Protein AF-A0A357AFL6-F1 (afdb_monomer_lite)

Secondary structure (DSS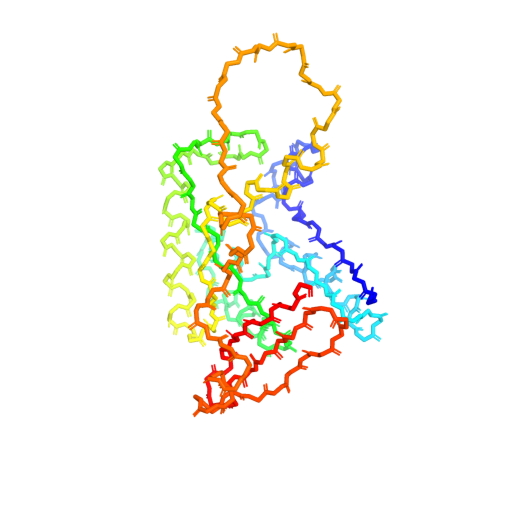P, 8-state):
--EEEE--HHHHHHHTT-TTGGG-HHHHHHHHHHHHHTTTTTSSEEEESS-TTHHHHS-TT--HHHHHHHHHHHHTS---EEEE---S----TT-SS-HHHHHHHHHHHHHHHHHTT--EEEE-GGGTHHHHHHH-TTS--------PPPHHHHS---SSS--HHHHHHTT-EEEEEETTEEEEE-TTT--EEEEE--

Radius of gyration: 19.42 Å; chains: 1; bounding box: 32×48×53 Å

Foldseek 3Di:
DFEEEDEQPVLVCVVVVVVVVLQVLVVSLVVSLCSVVVCPPPGPYYHYPDQSCLSCLSHPVNPPVSNVVSLVSNVVDLDAAELEDDDPDDDCPSDPDDPVVVVVSSVVSVCSCVVSLPAYHYDYPVLCPVVVVVVPPPPDDDDDDDDDDDPVVVPDDDPDPDDPVRCVVVQWAFDDDDDQWTWTARPVRRYIGIGGDD

Structure (mmCIF, N/CA/C/O backbone):
data_AF-A0A357AFL6-F1
#
_entry.id   AF-A0A357AFL6-F1
#
loop_
_atom_site.group_PDB
_atom_site.id
_atom_site.type_symbol
_atom_site.label_atom_id
_atom_site.label_alt_id
_atom_site.label_comp_id
_atom_site.label_asym_id
_atom_site.label_entity_id
_atom_site.label_seq_id
_atom_site.pdbx_PDB_ins_code
_atom_site.Cartn_x
_atom_site.Cartn_y
_atom_site.Cartn_z
_atom_site.occupancy
_atom_site.B_iso_or_equiv
_atom_site.auth_seq_id
_atom_site.auth_comp_id
_atom_site.auth_asym_id
_atom_site.auth_atom_id
_atom_site.pdbx_PDB_model_num
ATOM 1 N N . MET A 1 1 ? -9.313 -6.279 -20.966 1.00 75.25 1 MET A N 1
ATOM 2 C CA . MET A 1 1 ? -8.909 -6.560 -19.574 1.00 75.25 1 MET A CA 1
ATOM 3 C C . MET A 1 1 ? -9.864 -5.764 -18.717 1.00 75.25 1 MET A C 1
ATOM 5 O O . MET A 1 1 ? -10.043 -4.598 -19.042 1.00 75.25 1 MET A O 1
ATOM 9 N N . ASN A 1 2 ? -10.539 -6.381 -17.752 1.00 87.38 2 ASN A N 1
ATOM 10 C CA . ASN A 1 2 ? -11.404 -5.656 -16.828 1.00 87.38 2 ASN A CA 1
ATOM 11 C C . ASN A 1 2 ? -10.567 -5.174 -15.639 1.00 87.38 2 ASN A C 1
ATOM 13 O O . ASN A 1 2 ? -10.058 -6.005 -14.888 1.00 87.38 2 ASN A O 1
ATOM 17 N N . VAL A 1 3 ? -10.383 -3.862 -15.515 1.00 90.56 3 VAL A N 1
ATOM 18 C CA . VAL A 1 3 ? -9.520 -3.246 -14.501 1.00 90.56 3 VAL A CA 1
ATOM 19 C C . VAL A 1 3 ? -10.341 -2.256 -13.701 1.00 90.56 3 VAL A C 1
ATOM 21 O O . VAL A 1 3 ? -11.016 -1.417 -14.289 1.00 90.56 3 VAL A O 1
ATOM 24 N N . GLU A 1 4 ? -10.237 -2.328 -12.381 1.00 92.88 4 GLU A N 1
ATOM 25 C CA . GLU A 1 4 ? -10.858 -1.359 -11.482 1.00 92.88 4 GLU A CA 1
ATOM 26 C C . GLU A 1 4 ? -9.802 -0.656 -10.637 1.00 92.88 4 GLU A C 1
ATOM 28 O O . GLU A 1 4 ? -8.842 -1.272 -10.166 1.00 92.88 4 GLU A O 1
ATOM 33 N N . TYR A 1 5 ? -9.999 0.645 -10.442 1.00 95.12 5 TYR A N 1
ATOM 34 C CA . TYR A 1 5 ? -9.149 1.472 -9.598 1.00 95.12 5 TYR A CA 1
ATOM 35 C C . TYR A 1 5 ? -9.800 1.682 -8.231 1.00 95.12 5 TYR A C 1
ATOM 37 O O . TYR A 1 5 ? -10.967 2.067 -8.140 1.00 95.12 5 TYR A O 1
ATOM 45 N N . VAL A 1 6 ? -9.039 1.455 -7.164 1.00 95.62 6 VAL A N 1
ATOM 46 C CA . VAL A 1 6 ? -9.453 1.728 -5.787 1.00 95.62 6 VAL A CA 1
ATOM 47 C C . VAL A 1 6 ? -8.572 2.851 -5.240 1.00 95.62 6 VAL A C 1
ATOM 49 O O . VAL A 1 6 ? -7.406 2.593 -4.948 1.00 95.62 6 VAL A O 1
ATOM 52 N N . PRO A 1 7 ? -9.095 4.083 -5.109 1.00 93.25 7 PRO A N 1
ATOM 53 C CA . PRO A 1 7 ? -8.331 5.189 -4.547 1.00 93.25 7 PRO A CA 1
ATOM 54 C C . PRO A 1 7 ? -8.122 5.038 -3.036 1.00 93.25 7 PRO A C 1
ATOM 56 O O . PRO A 1 7 ? -8.880 4.352 -2.340 1.00 93.25 7 PRO A O 1
ATOM 59 N N . GLU A 1 8 ? -7.122 5.750 -2.527 1.00 91.75 8 GLU A N 1
ATOM 60 C CA . GLU A 1 8 ? -6.876 5.953 -1.103 1.00 91.75 8 GLU A CA 1
ATOM 61 C C . GLU A 1 8 ? -8.075 6.565 -0.362 1.00 91.75 8 GLU A C 1
ATOM 63 O O . GLU A 1 8 ? -8.436 7.726 -0.575 1.00 91.75 8 GLU A O 1
ATOM 68 N N . TYR A 1 9 ? -8.630 5.824 0.601 1.00 92.19 9 TYR A N 1
ATOM 69 C CA . TYR A 1 9 ? -9.703 6.338 1.453 1.00 92.19 9 TYR A CA 1
ATOM 70 C C . TYR A 1 9 ? -9.261 7.507 2.352 1.00 92.19 9 TYR A C 1
ATOM 72 O O . TYR A 1 9 ? -9.996 8.479 2.512 1.00 92.19 9 TYR A O 1
ATOM 80 N N . ALA A 1 10 ? -8.037 7.475 2.891 1.00 88.12 10 ALA A N 1
ATOM 81 C CA . ALA A 1 10 ? -7.511 8.563 3.722 1.00 88.12 10 ALA A CA 1
ATOM 82 C C . ALA A 1 10 ? -7.500 9.914 2.982 1.00 88.12 10 ALA A C 1
ATOM 84 O O . ALA A 1 10 ? -7.785 10.958 3.567 1.00 88.12 10 ALA A O 1
ATOM 85 N N . LYS A 1 11 ? -7.240 9.905 1.673 1.00 87.25 11 LYS A N 1
ATOM 86 C CA . LYS A 1 11 ? -7.253 11.111 0.847 1.00 87.25 11 LYS A CA 1
ATOM 87 C C . LYS A 1 11 ? -8.659 11.683 0.684 1.00 87.25 11 LYS A C 1
ATOM 89 O O . LYS A 1 11 ? -8.809 12.900 0.698 1.00 87.25 11 LYS A O 1
ATOM 94 N N . GLU A 1 12 ? -9.680 10.834 0.568 1.00 89.81 12 GLU A N 1
ATOM 95 C CA . GLU A 1 12 ? -11.086 11.269 0.575 1.00 89.81 12 GLU A CA 1
ATOM 96 C C . GLU A 1 12 ? -11.414 12.005 1.879 1.00 89.81 12 GLU A C 1
ATOM 98 O O . GLU A 1 12 ? -11.920 13.123 1.833 1.00 89.81 12 GLU A O 1
ATOM 103 N N . LEU A 1 13 ? -11.003 11.461 3.028 1.00 88.06 13 LEU A N 1
ATOM 104 C CA . LEU A 1 13 ? -11.199 12.106 4.331 1.00 88.06 13 LEU A CA 1
ATOM 105 C C . LEU A 1 13 ? -10.475 13.456 4.444 1.00 88.06 13 LEU A C 1
ATOM 107 O O . LEU A 1 13 ? -11.013 14.394 5.032 1.00 88.06 13 LEU A O 1
ATOM 111 N N . VAL A 1 14 ? -9.278 13.592 3.858 1.00 86.19 14 VAL A N 1
ATOM 112 C CA . VAL A 1 14 ? -8.573 14.886 3.771 1.00 86.19 14 VAL A CA 1
ATOM 113 C C . VAL A 1 14 ? -9.392 15.897 2.968 1.00 86.19 14 VAL A C 1
ATOM 115 O O . VAL A 1 14 ? -9.526 17.044 3.396 1.00 86.19 14 VAL A O 1
ATOM 118 N N . TRP A 1 15 ? -9.967 15.490 1.833 1.00 84.12 15 TRP A N 1
ATOM 119 C CA . TRP A 1 15 ? -10.824 16.364 1.024 1.00 84.12 15 TRP A CA 1
ATOM 120 C C . TRP A 1 15 ? -12.131 16.737 1.726 1.00 84.12 15 TRP A C 1
ATOM 122 O O . TRP A 1 15 ? -12.602 17.863 1.579 1.00 84.12 15 TRP A O 1
ATOM 132 N N . GLU A 1 16 ? -12.690 15.822 2.513 1.00 88.31 16 GLU A N 1
ATOM 133 C CA . GLU A 1 16 ? -13.889 16.042 3.327 1.00 88.31 16 GLU A CA 1
ATOM 134 C C . GLU A 1 16 ? -13.608 16.853 4.605 1.00 88.31 16 GLU A C 1
ATOM 136 O O . GLU A 1 16 ? -14.537 17.247 5.309 1.00 88.31 16 GLU A O 1
ATOM 141 N N . GLY A 1 17 ? -12.335 17.122 4.919 1.00 84.25 17 GLY A N 1
ATOM 142 C CA . GLY A 1 17 ? -11.923 17.806 6.145 1.00 84.25 17 GLY A CA 1
ATOM 143 C C . GLY A 1 17 ? -12.089 16.960 7.413 1.00 84.25 17 GLY A C 1
ATOM 144 O O . GLY A 1 17 ? -12.011 17.496 8.520 1.00 84.25 17 GLY A O 1
ATOM 145 N N . ASN A 1 18 ? -12.296 15.648 7.281 1.00 86.19 18 ASN A N 1
ATOM 146 C CA . ASN A 1 18 ? -12.527 14.730 8.391 1.00 86.19 18 ASN A CA 1
ATOM 147 C C . ASN A 1 18 ? -11.211 14.151 8.938 1.00 86.19 18 ASN A C 1
ATOM 149 O O . ASN A 1 18 ? -10.925 12.957 8.857 1.00 86.19 18 ASN A O 1
ATOM 153 N N . LEU A 1 19 ? -10.372 15.030 9.487 1.00 83.19 19 LEU A N 1
ATOM 154 C CA . LEU A 1 19 ? -9.020 14.668 9.924 1.00 83.19 19 LEU A CA 1
ATOM 155 C C . LEU A 1 19 ? -8.988 13.798 11.192 1.00 83.19 19 LEU A C 1
ATOM 157 O O . LEU A 1 19 ? -7.975 13.153 11.453 1.00 83.19 19 LEU A O 1
ATOM 161 N N . SER A 1 20 ? -10.065 13.767 11.984 1.00 84.25 20 SER A N 1
ATOM 162 C CA . SER A 1 20 ? -10.147 12.925 13.186 1.00 84.25 20 SER A CA 1
ATOM 163 C C . SER A 1 20 ? -10.156 11.436 12.854 1.00 84.25 20 SER A C 1
ATOM 165 O O . SER A 1 20 ? -9.502 10.664 13.548 1.00 84.25 20 SER A O 1
ATOM 167 N N . GLU A 1 21 ? -10.821 11.044 11.764 1.00 82.94 21 GLU A N 1
ATOM 168 C CA . GLU A 1 21 ? -10.873 9.646 11.308 1.00 82.94 21 GLU A CA 1
ATOM 169 C C . GLU A 1 21 ? -9.507 9.144 10.819 1.00 82.94 21 GLU A C 1
ATOM 171 O O . GLU A 1 21 ? -9.230 7.950 10.852 1.00 82.94 21 GLU A O 1
ATOM 176 N N . LEU A 1 22 ? -8.597 10.050 10.435 1.00 82.50 22 LEU A N 1
ATOM 177 C CA . LEU A 1 22 ? -7.235 9.679 10.038 1.00 82.50 22 LEU A CA 1
ATOM 178 C C . LEU A 1 22 ? -6.406 9.100 11.193 1.00 82.50 22 LEU A C 1
ATOM 180 O O . LEU A 1 22 ? -5.383 8.461 10.953 1.00 82.50 22 LEU A O 1
ATOM 184 N N . GLN A 1 23 ? -6.817 9.341 12.440 1.00 82.81 23 GLN A N 1
ATOM 185 C CA . GLN A 1 23 ? -6.141 8.804 13.622 1.00 82.81 23 GLN A CA 1
ATOM 186 C C . GLN A 1 23 ? -6.560 7.360 13.929 1.00 82.81 23 GLN A C 1
ATOM 188 O O . GLN A 1 23 ? -5.854 6.669 14.661 1.00 82.81 23 GLN A O 1
ATOM 193 N N . ASP A 1 24 ? -7.676 6.891 13.365 1.00 89.44 24 ASP A N 1
ATOM 194 C CA . ASP A 1 24 ? -8.148 5.520 13.524 1.00 89.44 24 ASP A CA 1
ATOM 195 C C . ASP A 1 24 ? -7.662 4.649 12.356 1.00 89.44 24 ASP A C 1
ATOM 197 O O . ASP A 1 24 ? -8.386 4.346 11.401 1.00 89.44 24 ASP A O 1
ATOM 201 N N . GLN A 1 25 ? -6.396 4.226 12.431 1.00 90.19 25 GLN A N 1
ATOM 202 C CA . GLN A 1 25 ? -5.816 3.350 11.410 1.00 90.19 25 GLN A CA 1
ATOM 203 C C . GLN A 1 25 ? -6.501 1.986 11.317 1.00 90.19 25 GLN A C 1
ATOM 205 O O . GLN A 1 25 ? -6.445 1.355 10.260 1.00 90.19 25 GLN A O 1
ATOM 210 N N . ARG A 1 26 ? -7.183 1.536 12.378 1.00 93.31 26 ARG A N 1
ATOM 211 C CA . ARG A 1 26 ? -7.959 0.296 12.350 1.00 93.31 26 ARG A CA 1
ATOM 212 C C . ARG A 1 26 ? -9.162 0.449 11.424 1.00 93.31 26 ARG A C 1
ATOM 214 O O . ARG A 1 26 ? -9.333 -0.366 10.520 1.00 93.31 26 ARG A O 1
ATOM 221 N N . SER A 1 27 ? -9.942 1.511 11.603 1.00 92.88 27 SER A N 1
ATOM 222 C CA . SER A 1 27 ? -11.090 1.812 10.741 1.00 92.88 27 SER A CA 1
ATOM 223 C C . SER A 1 27 ? -10.664 2.071 9.292 1.00 92.88 27 SER A C 1
ATOM 225 O O . SER A 1 27 ? -11.290 1.559 8.358 1.00 92.88 27 SER A O 1
ATOM 227 N N . LEU A 1 28 ? -9.556 2.793 9.082 1.00 94.06 28 LEU A N 1
ATOM 228 C CA . LEU A 1 28 ? -8.987 2.999 7.746 1.00 94.06 28 LEU A CA 1
ATOM 229 C C . LEU A 1 28 ? -8.606 1.681 7.066 1.00 94.06 28 LEU A C 1
ATOM 231 O O . LEU A 1 28 ? -8.946 1.479 5.899 1.00 94.06 28 LEU A O 1
ATOM 235 N N . PHE A 1 29 ? -7.934 0.782 7.788 1.00 96.06 29 PHE A N 1
ATOM 236 C CA . PHE A 1 29 ? -7.561 -0.537 7.284 1.00 96.06 29 PHE A CA 1
ATOM 237 C C . PHE A 1 29 ? -8.790 -1.364 6.890 1.00 96.06 29 PHE A C 1
ATOM 239 O O . PHE A 1 29 ? -8.834 -1.915 5.789 1.00 96.06 29 PHE A O 1
ATOM 246 N N . GLU A 1 30 ? -9.812 -1.422 7.746 1.00 95.88 30 GLU A N 1
ATOM 247 C CA . GLU A 1 30 ? -11.027 -2.201 7.485 1.00 95.88 30 GLU A CA 1
ATOM 248 C C . GLU A 1 30 ? -11.786 -1.688 6.253 1.00 95.88 30 GLU A C 1
ATOM 250 O O . GLU A 1 30 ? -12.199 -2.477 5.393 1.00 95.88 30 GLU A O 1
ATOM 255 N N . ILE A 1 31 ? -11.919 -0.366 6.113 1.00 96.00 31 ILE A N 1
ATOM 256 C CA . ILE A 1 31 ? -12.592 0.245 4.962 1.00 96.00 31 ILE A CA 1
ATOM 257 C C . ILE A 1 31 ? -11.777 0.041 3.682 1.00 96.00 31 ILE A C 1
ATOM 259 O O . ILE A 1 31 ? -12.338 -0.397 2.672 1.00 96.00 31 ILE A O 1
ATOM 263 N N . GLN A 1 32 ? -10.468 0.310 3.705 1.00 96.56 32 GLN A N 1
ATOM 264 C CA . GLN A 1 32 ? -9.608 0.139 2.532 1.00 96.56 32 GLN A CA 1
ATOM 265 C C . GLN A 1 32 ? -9.570 -1.331 2.084 1.00 96.56 32 GLN A C 1
ATOM 267 O O . GLN A 1 32 ? -9.73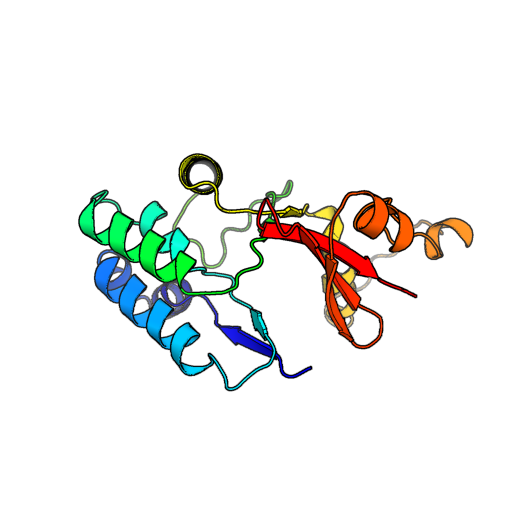0 -1.619 0.895 1.00 96.56 32 GLN A O 1
ATOM 272 N N . SER A 1 33 ? -9.465 -2.273 3.027 1.00 96.69 33 SER A N 1
ATOM 273 C CA . SER A 1 33 ? -9.530 -3.710 2.745 1.00 96.69 33 SER A CA 1
ATOM 274 C C . SER A 1 33 ? -10.859 -4.099 2.100 1.00 96.69 33 SER A C 1
ATOM 276 O O . SER A 1 33 ? -10.864 -4.763 1.067 1.00 96.69 33 SER A O 1
ATOM 278 N N . SER A 1 34 ? -11.990 -3.648 2.649 1.00 97.25 34 SER A N 1
ATOM 279 C CA . SER A 1 34 ? -13.324 -3.949 2.109 1.00 97.25 34 SER A CA 1
ATOM 280 C C . SER A 1 34 ? -13.511 -3.429 0.675 1.00 97.25 34 SER A C 1
ATOM 282 O O . SER A 1 34 ? -14.092 -4.109 -0.181 1.00 97.25 34 SER A O 1
ATOM 284 N N . ARG A 1 35 ? -12.964 -2.242 0.369 1.00 97.00 35 ARG A N 1
ATOM 285 C CA . ARG A 1 35 ? -12.995 -1.644 -0.978 1.00 97.00 35 ARG A CA 1
ATOM 286 C C . ARG A 1 35 ? -12.235 -2.470 -2.017 1.00 97.00 35 ARG A C 1
ATOM 288 O O . ARG A 1 35 ? -12.676 -2.503 -3.168 1.00 97.00 35 ARG A O 1
ATOM 295 N N . ILE A 1 36 ? -11.150 -3.132 -1.618 1.00 96.00 36 ILE A N 1
ATOM 296 C CA . ILE A 1 36 ? -10.385 -4.059 -2.464 1.00 96.00 36 ILE A CA 1
ATOM 297 C C . ILE A 1 36 ? -11.103 -5.414 -2.541 1.00 96.00 36 ILE A C 1
ATOM 299 O O . ILE A 1 36 ? -11.399 -5.901 -3.633 1.00 96.00 36 ILE A O 1
ATOM 303 N N . ASP A 1 37 ? -11.459 -5.993 -1.392 1.00 96.38 37 ASP 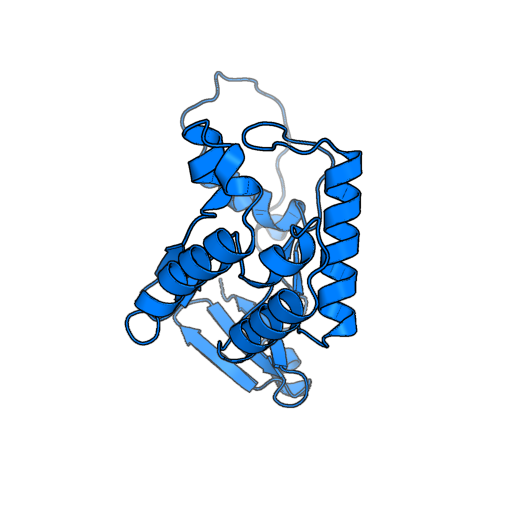A N 1
ATOM 304 C CA . ASP A 1 37 ? -12.033 -7.339 -1.279 1.00 96.38 37 ASP A CA 1
ATOM 305 C C . ASP A 1 37 ? -13.331 -7.493 -2.083 1.00 96.38 37 ASP A C 1
ATOM 307 O O . ASP A 1 37 ? -13.567 -8.530 -2.704 1.00 96.38 37 ASP A O 1
ATOM 311 N N . ARG A 1 38 ? -14.163 -6.445 -2.152 1.00 97.00 38 ARG A N 1
ATOM 312 C CA . ARG A 1 38 ? -15.420 -6.479 -2.920 1.00 97.00 38 ARG A CA 1
ATOM 313 C C . ARG A 1 38 ? -15.222 -6.710 -4.423 1.00 97.00 38 ARG A C 1
ATOM 315 O O . ARG A 1 38 ? -16.208 -7.046 -5.085 1.00 97.00 38 ARG A O 1
ATOM 322 N N . LEU A 1 39 ? -14.024 -6.473 -4.960 1.00 95.94 39 LEU A N 1
ATOM 323 C CA . LEU A 1 39 ? -13.688 -6.616 -6.381 1.00 95.94 39 LEU A CA 1
ATOM 324 C C . LEU A 1 39 ? -13.024 -7.962 -6.697 1.00 95.94 39 LEU A C 1
ATOM 326 O O . LEU A 1 39 ? -13.007 -8.375 -7.859 1.00 95.94 39 LEU A O 1
ATOM 330 N N . LEU A 1 40 ? -12.516 -8.669 -5.684 1.00 90.75 40 LEU A N 1
ATOM 331 C CA . LEU A 1 40 ? -11.832 -9.945 -5.875 1.00 90.75 40 LEU A CA 1
ATOM 332 C C . LEU A 1 40 ? -12.766 -10.972 -6.527 1.00 90.75 40 LEU A C 1
ATOM 334 O O . LEU A 1 40 ? -13.919 -11.145 -6.129 1.00 90.75 40 LEU A O 1
ATOM 338 N N . GLY A 1 41 ? -12.267 -11.629 -7.576 1.00 90.75 41 GLY A N 1
ATOM 339 C CA . GLY A 1 41 ? -13.030 -12.587 -8.381 1.00 90.75 41 GLY A CA 1
ATOM 340 C C . GLY A 1 41 ? -14.063 -11.967 -9.333 1.00 90.75 41 GLY A C 1
ATOM 341 O O . GLY A 1 41 ? -14.742 -12.712 -10.035 1.00 90.75 41 GLY A O 1
ATOM 342 N N . LYS A 1 42 ? -14.197 -10.632 -9.380 1.00 94.50 42 LYS A N 1
ATOM 343 C CA . LYS A 1 42 ? -15.122 -9.920 -10.287 1.00 94.50 42 LYS A CA 1
ATOM 344 C C . LYS A 1 42 ? -14.415 -9.192 -11.432 1.00 94.50 42 LYS A C 1
ATOM 346 O O . LYS A 1 42 ? -15.048 -8.887 -12.442 1.00 94.50 42 LYS A O 1
ATOM 351 N N . VAL A 1 43 ? -13.129 -8.895 -11.271 1.00 91.19 43 VAL A N 1
ATOM 352 C CA . VAL A 1 43 ? -12.302 -8.155 -12.236 1.00 91.19 43 VAL A CA 1
ATOM 353 C C . VAL A 1 43 ? -10.997 -8.902 -12.495 1.00 91.19 43 VAL A C 1
ATOM 355 O O . VAL A 1 43 ? -10.599 -9.734 -11.680 1.00 91.19 43 VAL A O 1
ATOM 358 N N . ASP A 1 44 ? -10.337 -8.607 -13.621 1.00 87.31 44 ASP A N 1
ATOM 359 C CA . ASP A 1 44 ? -9.043 -9.217 -13.953 1.00 87.31 44 ASP A CA 1
ATOM 360 C C . ASP A 1 44 ? -7.938 -8.641 -13.047 1.00 87.31 44 ASP A C 1
ATOM 362 O O . ASP A 1 44 ? -7.072 -9.375 -12.579 1.00 87.31 44 ASP A O 1
ATOM 366 N N . VAL A 1 45 ? -7.964 -7.321 -12.807 1.00 88.12 45 VAL A N 1
ATOM 367 C CA . VAL A 1 45 ? -6.943 -6.590 -12.039 1.00 88.12 45 VAL A CA 1
ATOM 368 C C . VAL A 1 45 ? -7.593 -5.491 -11.199 1.00 88.12 45 VAL A C 1
ATOM 370 O O . VAL A 1 45 ? -8.471 -4.769 -11.673 1.00 88.12 45 VAL A O 1
ATOM 373 N N . VAL A 1 46 ? -7.119 -5.334 -9.964 1.00 91.12 46 VAL A N 1
ATOM 374 C CA . VAL A 1 46 ? -7.385 -4.160 -9.125 1.00 91.12 46 VAL A CA 1
ATOM 375 C C . VAL A 1 46 ? -6.102 -3.344 -9.036 1.00 91.12 46 VAL A C 1
ATOM 377 O O . VAL A 1 46 ? -5.050 -3.887 -8.704 1.00 91.12 46 VAL A O 1
ATOM 380 N N . VAL A 1 47 ? -6.186 -2.047 -9.318 1.00 92.81 47 VAL A N 1
ATOM 381 C CA . VAL A 1 47 ? -5.083 -1.096 -9.130 1.00 92.81 47 VAL A CA 1
ATOM 382 C C . VAL A 1 47 ? -5.419 -0.211 -7.937 1.00 92.81 47 VAL A C 1
ATOM 384 O O . VAL A 1 47 ? -6.532 0.298 -7.845 1.00 92.81 47 VAL A O 1
ATOM 387 N N . THR A 1 48 ? -4.476 -0.020 -7.020 1.00 94.19 48 THR A N 1
ATOM 388 C CA . THR A 1 48 ? -4.655 0.840 -5.842 1.00 94.19 48 THR A CA 1
ATOM 389 C C . THR A 1 48 ? -3.394 1.655 -5.590 1.00 94.19 48 THR A C 1
ATOM 391 O O . THR A 1 48 ? -2.287 1.129 -5.696 1.00 94.19 48 THR A O 1
ATOM 394 N N . ASP A 1 49 ? -3.565 2.935 -5.261 1.00 90.44 49 ASP A N 1
ATOM 395 C CA . ASP A 1 49 ? -2.500 3.809 -4.754 1.00 90.44 49 ASP A CA 1
ATOM 396 C C . ASP A 1 49 ? -2.369 3.745 -3.221 1.00 90.44 49 ASP A C 1
ATOM 398 O O . ASP A 1 49 ? -1.421 4.286 -2.657 1.00 90.44 49 ASP A O 1
ATOM 402 N N . SER A 1 50 ? -3.275 3.024 -2.553 1.00 89.75 50 SER A N 1
ATOM 403 C CA . SER A 1 50 ? -3.261 2.762 -1.114 1.00 89.75 50 SER A CA 1
ATOM 404 C C . SER A 1 50 ? -3.390 1.260 -0.849 1.00 89.75 50 SER A C 1
ATOM 406 O O . SER A 1 50 ? -4.482 0.748 -0.553 1.00 89.75 50 SER A O 1
ATOM 408 N N . PRO A 1 51 ? -2.301 0.493 -1.046 1.00 92.81 51 PRO A N 1
ATOM 409 C CA . PRO A 1 51 ? -2.273 -0.899 -0.629 1.00 92.81 51 PRO A CA 1
ATOM 410 C C . PRO A 1 51 ? -2.387 -0.972 0.897 1.00 92.81 51 PRO A C 1
ATOM 412 O O . PRO A 1 51 ? -1.809 -0.149 1.605 1.00 92.81 51 PRO A O 1
ATOM 415 N N . VAL A 1 52 ? -3.072 -2.000 1.412 1.00 94.38 52 VAL A N 1
ATOM 416 C CA . VAL A 1 52 ? -3.323 -2.166 2.861 1.00 94.38 52 VAL A CA 1
ATOM 417 C C . VAL A 1 52 ? -2.048 -2.149 3.714 1.00 94.38 52 VAL A C 1
ATOM 419 O O . VAL A 1 52 ? -2.105 -1.790 4.884 1.00 94.38 52 VAL A O 1
ATOM 422 N N . LEU A 1 53 ? -0.885 -2.470 3.126 1.00 94.75 53 LEU A N 1
ATOM 423 C CA . LEU A 1 53 ? 0.427 -2.358 3.774 1.00 94.75 53 LEU A CA 1
ATOM 424 C C . LEU A 1 53 ? 0.709 -0.957 4.330 1.00 94.75 53 LEU A C 1
ATOM 426 O O . LEU A 1 53 ? 1.390 -0.834 5.345 1.00 94.75 53 LEU A O 1
ATOM 430 N N . LEU A 1 54 ? 0.182 0.096 3.700 1.00 93.69 54 LEU A N 1
ATOM 431 C CA . LEU A 1 54 ? 0.413 1.465 4.150 1.00 93.69 54 LEU A CA 1
ATOM 432 C C . LEU A 1 54 ? -0.216 1.748 5.518 1.00 93.69 54 LEU A C 1
ATOM 434 O O . LEU A 1 54 ? 0.340 2.544 6.268 1.00 93.69 54 LEU A O 1
ATOM 438 N N . ASN A 1 55 ? -1.299 1.060 5.900 1.00 93.88 55 ASN A N 1
ATOM 439 C CA . ASN A 1 55 ? -1.906 1.233 7.223 1.00 93.88 55 ASN A CA 1
ATOM 440 C C . ASN A 1 55 ? -0.943 0.873 8.365 1.00 93.88 55 ASN A C 1
ATOM 442 O O . ASN A 1 55 ? -1.008 1.484 9.424 1.00 93.88 55 ASN A O 1
ATOM 446 N N . ALA A 1 56 ? -0.017 -0.066 8.142 1.00 93.25 56 ALA A N 1
ATOM 447 C CA . ALA A 1 56 ? 1.013 -0.406 9.123 1.00 93.25 56 ALA A CA 1
ATOM 448 C C . ALA A 1 56 ? 2.097 0.681 9.261 1.00 93.25 56 ALA A C 1
ATOM 450 O O . ALA A 1 56 ? 2.727 0.781 10.308 1.00 93.25 56 ALA A O 1
ATOM 451 N N . ILE A 1 57 ? 2.318 1.490 8.218 1.00 92.75 57 ILE A N 1
ATOM 452 C CA . ILE A 1 57 ? 3.284 2.602 8.226 1.00 92.75 57 ILE A CA 1
ATOM 453 C C . ILE A 1 57 ? 2.663 3.867 8.818 1.00 92.75 57 ILE A C 1
ATOM 455 O O . ILE A 1 57 ? 3.334 4.619 9.519 1.00 92.75 57 ILE A O 1
ATOM 459 N N . TYR A 1 58 ? 1.384 4.107 8.529 1.00 88.75 58 TYR A N 1
ATOM 460 C CA . TYR A 1 58 ? 0.661 5.288 8.993 1.00 88.75 58 TYR A CA 1
ATOM 461 C C . TYR A 1 58 ? 0.106 5.159 10.417 1.00 88.75 58 TYR A C 1
ATOM 463 O O . TYR A 1 58 ? -0.469 6.125 10.913 1.00 88.75 58 TYR A O 1
ATOM 471 N N . ASP A 1 59 ? 0.274 4.014 11.087 1.00 89.62 59 ASP A N 1
ATOM 472 C CA . ASP A 1 59 ? -0.153 3.824 12.475 1.00 89.62 59 ASP A CA 1
ATOM 473 C C . ASP A 1 59 ? 0.786 4.501 13.478 1.00 89.62 59 ASP A C 1
ATOM 475 O O . ASP A 1 59 ? 1.872 3.983 13.751 1.00 89.62 59 ASP A O 1
ATOM 479 N N . PRO A 1 60 ? 0.370 5.624 14.104 1.00 83.44 60 PRO A N 1
ATOM 480 C CA . PRO A 1 60 ? 1.212 6.296 15.084 1.00 83.44 60 PRO A CA 1
ATOM 481 C C . PRO A 1 60 ? 1.427 5.437 16.338 1.00 83.44 60 PRO A C 1
ATOM 483 O O . PRO A 1 60 ? 2.419 5.625 17.046 1.00 83.44 60 PRO A O 1
ATOM 486 N N . GLN A 1 61 ? 0.524 4.493 16.627 1.00 87.19 61 GLN A N 1
ATOM 487 C CA . GLN A 1 61 ? 0.595 3.648 17.819 1.00 87.19 61 GLN A CA 1
ATOM 488 C C . GLN A 1 61 ? 1.534 2.453 17.644 1.00 87.19 61 GLN A C 1
ATOM 490 O O . GLN A 1 61 ? 1.923 1.850 18.646 1.00 87.19 61 GLN A O 1
ATOM 495 N N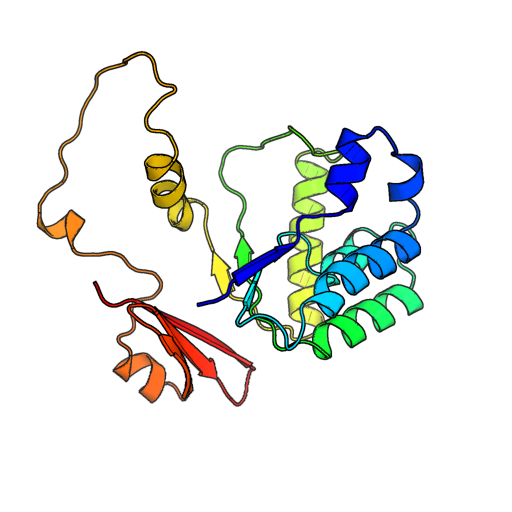 . HIS A 1 62 ? 1.931 2.140 16.405 1.00 87.19 62 HIS A N 1
ATOM 496 C CA . HIS A 1 62 ? 2.727 0.960 16.069 1.00 87.19 62 HIS A CA 1
ATOM 497 C C . HIS A 1 62 ? 2.124 -0.328 16.670 1.00 87.19 62 HIS A C 1
ATOM 499 O O . HIS A 1 62 ? 2.846 -1.182 17.209 1.00 87.19 62 HIS A O 1
ATOM 505 N N . ASP A 1 63 ? 0.792 -0.457 16.617 1.00 93.56 63 ASP A N 1
ATOM 506 C CA . ASP A 1 63 ? 0.059 -1.588 17.171 1.00 93.56 63 ASP A CA 1
ATOM 507 C C . ASP A 1 63 ? 0.459 -2.870 16.436 1.00 93.56 63 ASP A C 1
ATOM 509 O O . ASP A 1 63 ? 0.154 -3.098 15.264 1.00 93.56 63 ASP A O 1
ATOM 513 N N . GLN A 1 64 ? 1.131 -3.756 17.168 1.00 94.81 64 GLN A N 1
ATOM 514 C CA . GLN A 1 64 ? 1.619 -5.029 16.650 1.00 94.81 64 GLN A CA 1
ATOM 515 C C . GLN A 1 64 ? 0.490 -5.949 16.172 1.00 94.81 64 GLN A C 1
ATOM 517 O O . GLN A 1 64 ? 0.710 -6.781 15.290 1.00 94.81 64 GLN A O 1
ATOM 522 N N . LYS A 1 65 ? -0.723 -5.817 16.726 1.00 95.88 65 LYS A N 1
ATOM 523 C CA . LYS A 1 65 ? -1.884 -6.583 16.258 1.00 95.88 65 LYS A CA 1
ATOM 524 C C . LYS A 1 65 ? -2.343 -6.084 14.897 1.00 95.88 65 LYS A C 1
ATOM 526 O O . LYS A 1 65 ? -2.503 -6.901 13.993 1.00 95.88 65 LYS A O 1
ATOM 531 N N . LEU A 1 66 ? -2.503 -4.769 14.742 1.00 95.12 66 LEU A N 1
ATOM 532 C CA . LEU A 1 66 ? -2.859 -4.167 13.458 1.00 95.12 66 LEU A CA 1
ATOM 533 C C . LEU A 1 66 ? -1.797 -4.482 12.402 1.00 95.12 66 LEU A C 1
ATOM 535 O O . LEU A 1 66 ? -2.142 -4.927 11.311 1.00 95.12 66 LEU A O 1
ATOM 539 N N . TYR A 1 67 ? -0.517 -4.348 12.754 1.00 96.00 67 TYR A N 1
ATOM 540 C CA . TYR A 1 67 ? 0.597 -4.720 11.885 1.00 96.00 67 TYR A CA 1
ATOM 541 C C . TYR A 1 67 ? 0.461 -6.167 11.384 1.00 96.00 67 TYR A C 1
ATOM 543 O O . TYR A 1 67 ? 0.439 -6.415 10.179 1.00 96.00 67 TYR A O 1
ATOM 551 N N . ALA A 1 68 ? 0.292 -7.135 12.292 1.00 96.69 68 ALA A N 1
ATOM 552 C CA . ALA A 1 68 ? 0.156 -8.542 11.921 1.00 96.69 68 ALA A CA 1
ATOM 553 C C . ALA A 1 68 ? -1.080 -8.812 11.040 1.00 96.69 68 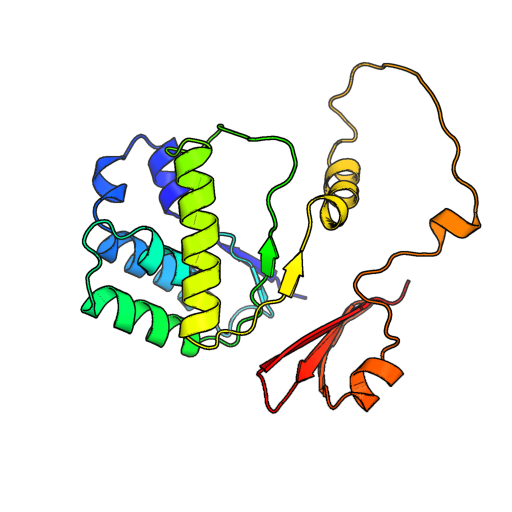ALA A C 1
ATOM 555 O O . ALA A 1 68 ? -1.010 -9.618 10.108 1.00 96.69 68 ALA A O 1
ATOM 556 N N . GLU A 1 69 ? -2.202 -8.140 11.309 1.00 97.12 69 GLU A N 1
ATOM 557 C CA . GLU A 1 69 ? -3.419 -8.246 10.501 1.00 97.12 69 GLU A CA 1
ATOM 558 C C . GLU A 1 69 ? -3.229 -7.684 9.089 1.00 97.12 69 GLU A C 1
ATOM 560 O O . GLU A 1 69 ? -3.616 -8.341 8.122 1.00 97.12 69 GLU A O 1
ATOM 565 N N . VAL A 1 70 ? -2.577 -6.527 8.957 1.00 96.69 70 VAL A N 1
ATOM 566 C CA . VAL A 1 70 ? -2.249 -5.900 7.670 1.00 96.69 70 VAL A CA 1
ATOM 567 C C . VAL A 1 70 ? -1.365 -6.814 6.822 1.00 96.69 70 VAL A C 1
ATOM 569 O O . VAL A 1 70 ? -1.683 -7.073 5.658 1.00 96.69 70 VAL A O 1
ATOM 572 N N . ILE A 1 71 ? -0.285 -7.351 7.400 1.00 97.12 71 ILE A N 1
ATOM 573 C CA . ILE A 1 71 ? 0.625 -8.254 6.682 1.00 97.12 71 ILE A CA 1
ATOM 574 C C . ILE A 1 71 ? -0.103 -9.527 6.255 1.00 97.12 71 ILE A C 1
ATOM 576 O O . ILE A 1 71 ? 0.023 -9.963 5.107 1.00 97.12 71 ILE A O 1
ATOM 580 N N . LYS A 1 72 ? -0.896 -10.118 7.156 1.00 96.62 72 LYS A N 1
ATOM 581 C CA . LYS A 1 72 ? -1.708 -11.291 6.831 1.00 96.62 72 LYS A CA 1
ATOM 582 C C . LYS A 1 72 ? -2.656 -10.986 5.672 1.00 96.62 72 LYS A C 1
ATOM 584 O O . LYS A 1 72 ? -2.686 -11.755 4.717 1.00 96.62 72 LYS A O 1
ATOM 589 N N . LYS A 1 73 ? -3.381 -9.866 5.738 1.00 95.44 73 LYS A N 1
ATOM 590 C CA . LYS A 1 73 ? -4.349 -9.458 4.719 1.00 95.44 73 LYS A CA 1
ATOM 591 C C . LYS A 1 73 ? -3.693 -9.270 3.357 1.00 95.44 73 LYS A C 1
ATOM 593 O O . LYS A 1 73 ? -4.197 -9.790 2.370 1.00 95.44 73 LYS A O 1
ATOM 598 N N . HIS A 1 74 ? -2.546 -8.597 3.305 1.00 95.12 74 HIS A N 1
ATOM 599 C CA . HIS A 1 74 ? -1.796 -8.429 2.063 1.00 95.12 74 HIS A CA 1
ATOM 600 C C . HIS A 1 74 ? -1.410 -9.774 1.427 1.00 95.12 74 HIS A C 1
ATOM 602 O O . HIS A 1 74 ? -1.537 -9.943 0.218 1.00 95.12 74 HIS A O 1
ATOM 608 N N . ARG A 1 75 ? -0.986 -10.751 2.241 1.00 92.31 75 ARG A N 1
ATOM 609 C CA . ARG A 1 75 ? -0.594 -12.091 1.772 1.00 92.31 75 ARG A CA 1
ATOM 610 C C . ARG A 1 75 ? -1.772 -12.957 1.301 1.00 92.31 75 ARG A C 1
ATOM 612 O O . ARG A 1 75 ? -1.538 -13.974 0.657 1.00 92.31 75 ARG A O 1
ATOM 619 N N . GLU A 1 76 ? -3.019 -12.585 1.598 1.00 91.19 76 GLU A N 1
ATOM 620 C CA . GLU A 1 76 ? -4.213 -13.240 1.031 1.00 91.19 76 GLU A CA 1
ATOM 621 C C . GLU A 1 76 ? -4.428 -12.871 -0.445 1.00 91.19 76 GLU A C 1
ATOM 623 O O . GLU A 1 76 ? -5.144 -13.568 -1.166 1.00 91.19 76 GLU A O 1
ATOM 628 N N . HIS A 1 77 ? -3.825 -11.772 -0.900 1.00 87.44 77 HIS A N 1
ATOM 629 C CA . HIS A 1 77 ? -3.975 -11.258 -2.253 1.00 87.44 77 HIS A CA 1
ATOM 630 C C . HIS A 1 77 ? -2.781 -11.659 -3.126 1.00 87.44 77 HIS A C 1
ATOM 632 O O . HIS A 1 77 ? -1.631 -11.653 -2.693 1.00 87.44 77 HIS A O 1
ATOM 638 N N . ASN A 1 78 ? -3.048 -11.953 -4.398 1.00 84.81 78 ASN A N 1
ATOM 639 C CA . ASN A 1 78 ? -1.999 -12.095 -5.402 1.00 84.81 78 ASN A CA 1
ATOM 640 C C . ASN A 1 78 ? -1.627 -10.699 -5.917 1.00 84.81 78 ASN A C 1
ATOM 642 O O . ASN A 1 78 ? -2.364 -10.122 -6.720 1.00 84.81 78 ASN A O 1
ATOM 646 N N . THR A 1 79 ? -0.545 -10.129 -5.389 1.00 87.00 79 THR A N 1
ATOM 647 C CA . THR A 1 79 ? -0.203 -8.716 -5.580 1.00 87.00 79 THR A CA 1
ATOM 648 C C . THR A 1 79 ? 1.058 -8.533 -6.406 1.00 87.00 79 THR A C 1
ATOM 650 O O . THR A 1 79 ? 2.043 -9.247 -6.248 1.00 87.00 79 THR A O 1
ATOM 653 N N . LEU A 1 80 ? 1.031 -7.512 -7.259 1.00 86.56 80 LEU A N 1
ATOM 654 C CA . LEU A 1 80 ? 2.217 -6.897 -7.833 1.00 86.56 80 LEU A CA 1
ATOM 655 C C . LEU A 1 80 ? 2.422 -5.555 -7.128 1.00 86.56 80 LEU A C 1
ATOM 657 O O . LEU A 1 80 ? 1.582 -4.665 -7.254 1.00 86.56 80 LEU A O 1
ATOM 661 N N . ASN A 1 81 ? 3.531 -5.402 -6.407 1.00 87.00 81 ASN A N 1
ATOM 662 C CA . ASN A 1 81 ? 3.844 -4.159 -5.706 1.00 87.00 81 ASN A CA 1
ATOM 663 C C . ASN A 1 81 ? 4.820 -3.313 -6.520 1.00 87.00 81 ASN A C 1
ATOM 665 O O . ASN A 1 81 ? 5.869 -3.795 -6.949 1.00 87.00 81 ASN A O 1
ATOM 669 N N . LEU A 1 82 ? 4.485 -2.036 -6.693 1.00 86.38 82 LEU A N 1
ATOM 670 C CA . LEU A 1 82 ? 5.335 -1.053 -7.355 1.00 86.38 82 LEU A CA 1
ATOM 671 C C . LEU A 1 82 ? 5.720 0.025 -6.341 1.00 86.38 82 LEU A C 1
ATOM 673 O O . LEU A 1 82 ? 4.868 0.768 -5.856 1.00 86.38 82 LEU A O 1
ATOM 677 N N . PHE A 1 83 ? 7.007 0.112 -6.019 1.00 87.69 83 PHE A N 1
ATOM 678 C CA . PHE A 1 83 ? 7.553 1.194 -5.214 1.00 87.69 83 PHE A CA 1
ATOM 679 C C . PHE A 1 83 ? 7.928 2.359 -6.129 1.00 87.69 83 PHE A C 1
ATOM 681 O O . PHE A 1 83 ? 8.914 2.303 -6.866 1.00 87.69 83 PHE A O 1
ATOM 688 N N . VAL A 1 84 ? 7.132 3.423 -6.088 1.00 86.06 84 VAL A N 1
ATOM 689 C CA . VAL A 1 84 ? 7.372 4.612 -6.907 1.00 86.06 84 VAL A CA 1
ATOM 690 C C . VAL A 1 84 ? 8.395 5.508 -6.216 1.00 86.06 84 VAL A C 1
ATOM 692 O O . VAL A 1 84 ? 8.112 6.127 -5.191 1.00 86.06 84 VAL A O 1
ATOM 695 N N . GLN A 1 85 ? 9.591 5.606 -6.790 1.00 83.31 85 GLN A N 1
ATOM 696 C CA . GLN A 1 85 ? 10.610 6.542 -6.341 1.00 83.31 85 GLN A CA 1
ATOM 697 C C . GLN A 1 85 ? 10.152 7.980 -6.562 1.00 83.31 85 GLN A C 1
ATOM 699 O O . GLN A 1 85 ? 9.705 8.370 -7.646 1.00 83.31 85 GLN A O 1
ATOM 704 N N . ARG A 1 86 ? 10.317 8.782 -5.510 1.00 79.44 86 ARG A N 1
ATOM 705 C CA . ARG A 1 86 ? 10.066 10.221 -5.518 1.00 79.44 86 ARG A CA 1
ATOM 706 C C . ARG A 1 86 ? 10.949 10.922 -6.552 1.00 79.44 86 ARG A C 1
ATOM 708 O O . ARG A 1 86 ? 12.129 10.607 -6.683 1.00 79.44 86 ARG A O 1
ATOM 715 N N . GLY A 1 87 ? 10.376 11.888 -7.260 1.00 75.88 87 GLY A N 1
ATOM 716 C CA . GLY A 1 87 ? 11.109 12.751 -8.176 1.00 75.88 87 GLY A CA 1
ATOM 717 C C . GLY A 1 87 ? 11.738 13.944 -7.481 1.00 75.88 87 GLY A C 1
ATOM 718 O O . GLY A 1 87 ? 11.762 14.050 -6.256 1.00 75.88 87 GLY A O 1
ATOM 719 N N . SER A 1 88 ? 12.230 14.875 -8.292 1.00 72.50 88 SER A N 1
ATOM 720 C CA . SER A 1 88 ? 12.857 16.109 -7.816 1.00 72.50 88 SER A CA 1
ATOM 721 C C . SER A 1 88 ? 11.867 17.119 -7.233 1.00 72.50 88 SER A C 1
ATOM 723 O O . SER A 1 88 ? 12.270 17.972 -6.446 1.00 72.50 88 SER A O 1
ATOM 725 N N . GLU A 1 89 ? 10.589 17.046 -7.610 1.00 73.06 89 GLU A N 1
ATOM 726 C CA . GLU A 1 89 ? 9.561 17.987 -7.166 1.00 73.06 89 GLU A CA 1
ATOM 727 C C . GLU A 1 89 ? 8.711 17.405 -6.034 1.00 73.06 89 GLU A C 1
ATOM 729 O O . GLU A 1 89 ? 8.284 16.249 -6.067 1.00 73.06 89 GLU A O 1
ATOM 734 N N . PHE A 1 90 ? 8.441 18.226 -5.020 1.00 74.50 90 PHE A N 1
ATOM 735 C CA . PHE A 1 90 ? 7.568 17.859 -3.913 1.00 74.50 90 PHE A CA 1
ATOM 736 C C . PHE A 1 90 ? 6.184 18.490 -4.086 1.00 74.50 90 PHE A C 1
ATOM 738 O O . PHE A 1 90 ? 6.024 19.706 -4.008 1.00 74.50 90 PHE A O 1
ATOM 745 N N . GLN A 1 91 ? 5.171 17.651 -4.306 1.00 71.25 91 GLN A N 1
ATOM 746 C CA . GLN A 1 91 ? 3.782 18.082 -4.445 1.00 71.25 91 GLN A CA 1
ATOM 747 C C . GLN A 1 91 ? 3.040 17.993 -3.104 1.00 71.25 91 GLN A C 1
ATOM 749 O O . GLN A 1 91 ? 2.806 16.895 -2.598 1.00 71.25 91 GLN A O 1
ATOM 754 N N . GLN A 1 92 ? 2.617 19.145 -2.572 1.00 73.31 92 GLN A N 1
ATOM 755 C CA . GLN A 1 92 ? 1.902 19.255 -1.288 1.00 73.31 92 GLN A CA 1
ATOM 756 C C . GLN A 1 92 ? 0.389 18.990 -1.391 1.00 73.31 92 GLN A C 1
ATOM 758 O O . GLN A 1 92 ? -0.248 18.633 -0.403 1.00 73.31 92 GLN A O 1
ATOM 763 N N . ALA A 1 93 ? -0.219 19.195 -2.563 1.00 70.56 93 ALA A N 1
ATOM 764 C CA . ALA A 1 93 ? -1.674 19.135 -2.715 1.00 70.56 93 ALA A CA 1
ATOM 765 C C . ALA A 1 93 ? -2.237 17.757 -2.316 1.00 70.56 93 ALA A C 1
ATOM 767 O O . ALA A 1 93 ? -1.818 16.730 -2.851 1.00 70.56 93 ALA A O 1
ATOM 768 N N . GLY A 1 94 ? -3.194 17.747 -1.383 1.00 66.38 94 GLY A N 1
ATOM 769 C CA . GLY A 1 94 ? -3.796 16.521 -0.850 1.00 66.38 94 GLY A CA 1
ATOM 770 C C . GLY A 1 94 ? -2.900 15.731 0.114 1.00 66.38 94 GLY A C 1
ATOM 771 O O . GLY A 1 94 ? -3.228 14.588 0.413 1.00 66.38 94 GLY A O 1
ATOM 772 N N . ARG A 1 95 ? -1.782 16.302 0.593 1.00 76.81 95 ARG A N 1
ATOM 773 C CA . ARG A 1 95 ? -0.924 15.712 1.633 1.00 76.81 95 ARG A CA 1
ATOM 774 C C . ARG A 1 95 ? -1.041 16.483 2.942 1.00 76.81 95 ARG A C 1
ATOM 776 O O . ARG A 1 95 ? -0.997 17.712 2.955 1.00 76.81 95 ARG A O 1
ATOM 783 N N . ILE A 1 96 ? -1.097 15.739 4.043 1.00 78.81 96 ILE A N 1
ATOM 784 C CA . ILE A 1 96 ? -0.968 16.284 5.403 1.00 78.81 96 ILE A CA 1
ATOM 785 C C . ILE A 1 96 ? 0.493 16.354 5.874 1.00 78.81 96 ILE A C 1
ATOM 787 O O . ILE A 1 96 ? 0.803 17.101 6.794 1.00 78.81 96 ILE A O 1
ATOM 791 N N . HIS A 1 97 ? 1.381 15.588 5.234 1.00 82.94 97 HIS A N 1
ATOM 792 C CA . HIS A 1 97 ? 2.796 15.476 5.586 1.00 82.94 97 HIS A CA 1
ATOM 793 C C . HIS A 1 97 ? 3.658 16.463 4.795 1.00 82.94 97 HIS A C 1
ATOM 795 O O . HIS A 1 97 ? 3.372 16.748 3.628 1.00 82.94 97 HIS A O 1
ATOM 801 N N . ASP A 1 98 ? 4.742 16.935 5.409 1.00 86.00 98 ASP A N 1
ATOM 802 C CA . ASP A 1 98 ? 5.797 17.683 4.724 1.00 86.00 98 ASP A CA 1
ATOM 803 C C . ASP A 1 98 ? 6.790 16.756 3.990 1.00 86.00 98 ASP A C 1
ATOM 805 O O . ASP A 1 98 ? 6.626 15.530 3.947 1.00 86.00 98 ASP A O 1
ATOM 809 N N . LEU A 1 99 ? 7.823 17.338 3.370 1.00 85.69 99 LEU A N 1
ATOM 810 C CA . LEU A 1 99 ? 8.836 16.585 2.627 1.00 85.69 99 LEU A CA 1
ATOM 811 C C . LEU A 1 99 ? 9.639 15.637 3.529 1.00 85.69 99 LEU A C 1
ATOM 813 O O . LEU A 1 99 ? 9.893 14.503 3.132 1.00 85.69 99 LEU A O 1
ATOM 817 N N . SER A 1 100 ? 10.033 16.084 4.722 1.00 87.50 100 SER A N 1
ATOM 818 C CA . SER A 1 100 ? 10.852 15.292 5.643 1.00 87.50 100 SER A CA 1
ATOM 819 C C . SER A 1 100 ? 10.076 14.079 6.150 1.00 87.50 100 SER A C 1
ATOM 821 O O . SER A 1 100 ? 10.575 12.956 6.100 1.00 87.50 100 SER A O 1
ATOM 823 N N . GLN A 1 101 ? 8.829 14.295 6.568 1.00 88.12 101 GLN A N 1
ATOM 824 C CA . GLN A 1 101 ? 7.911 13.235 6.982 1.00 88.12 101 GLN A CA 1
ATOM 825 C C . GLN A 1 101 ? 7.628 12.274 5.826 1.00 88.12 101 GLN A C 1
ATOM 827 O O . GLN A 1 101 ? 7.668 11.059 5.993 1.00 88.12 101 GLN A O 1
ATOM 832 N N . SER A 1 102 ? 7.416 12.804 4.618 1.00 88.75 102 SER A N 1
ATOM 833 C CA . SER A 1 102 ? 7.210 11.975 3.428 1.00 88.75 102 SER A CA 1
ATOM 834 C C . SER A 1 102 ? 8.427 11.092 3.120 1.00 88.75 102 SER A C 1
ATOM 836 O O . SER A 1 102 ? 8.261 9.933 2.765 1.00 88.75 102 SER A O 1
ATOM 838 N N . GLN A 1 103 ? 9.650 11.602 3.293 1.00 90.12 103 GLN A N 1
ATOM 839 C CA . GLN A 1 103 ? 10.877 10.813 3.131 1.00 90.12 103 GLN A CA 1
ATOM 840 C C . GLN A 1 103 ? 11.047 9.744 4.218 1.00 90.12 103 GLN A C 1
ATOM 842 O O . GLN A 1 103 ? 11.646 8.699 3.972 1.00 90.12 103 GLN A O 1
ATOM 847 N N . GLU A 1 104 ? 10.568 10.003 5.433 1.00 90.94 104 GLU A N 1
ATOM 848 C CA . GLU A 1 104 ? 10.556 9.010 6.505 1.00 90.94 104 GLU A CA 1
ATOM 849 C C . GLU A 1 104 ? 9.577 7.875 6.208 1.00 90.94 104 GLU A C 1
ATOM 851 O O . GLU A 1 104 ? 9.952 6.709 6.319 1.00 90.94 104 GLU A O 1
ATOM 856 N N . ILE A 1 105 ? 8.387 8.213 5.711 1.00 91.25 105 ILE A N 1
ATOM 857 C CA . ILE A 1 105 ? 7.409 7.243 5.215 1.00 91.25 105 ILE A CA 1
ATOM 858 C C . ILE A 1 105 ? 8.006 6.404 4.077 1.00 91.25 105 ILE A C 1
ATOM 860 O O . ILE A 1 105 ? 7.896 5.181 4.119 1.00 91.25 105 ILE A O 1
ATOM 864 N N . ASP A 1 106 ? 8.702 7.017 3.110 1.00 91.69 106 ASP A N 1
ATOM 865 C CA . ASP A 1 106 ? 9.355 6.286 2.009 1.00 91.69 106 ASP A CA 1
ATOM 866 C C . ASP A 1 106 ? 10.323 5.210 2.547 1.00 91.69 106 ASP A C 1
ATOM 868 O O . ASP A 1 106 ? 10.297 4.056 2.109 1.00 91.69 106 ASP A O 1
ATOM 872 N N . ARG A 1 107 ? 11.152 5.569 3.540 1.00 93.31 107 ARG A N 1
ATOM 873 C CA . ARG A 1 107 ? 12.078 4.635 4.208 1.00 93.31 107 ARG A CA 1
ATOM 874 C C . ARG A 1 107 ? 11.340 3.552 4.993 1.00 93.31 107 ARG A C 1
ATOM 876 O O . ARG A 1 107 ? 11.770 2.396 4.978 1.00 93.31 107 ARG A O 1
ATOM 883 N N . GLY A 1 108 ? 10.250 3.911 5.668 1.00 93.75 108 GLY A N 1
ATOM 884 C CA . GLY A 1 108 ? 9.388 2.973 6.386 1.00 93.75 108 GLY A CA 1
ATOM 885 C C . GLY A 1 108 ? 8.798 1.919 5.451 1.00 93.75 108 GLY A C 1
ATOM 886 O O . GLY A 1 108 ? 8.908 0.727 5.728 1.00 93.75 108 GLY A O 1
ATOM 887 N N . ILE A 1 109 ? 8.280 2.342 4.294 1.00 94.31 109 ILE A N 1
ATOM 888 C CA . ILE A 1 109 ? 7.735 1.445 3.265 1.00 94.31 109 ILE A CA 1
ATOM 889 C C . ILE A 1 109 ? 8.808 0.467 2.779 1.00 94.31 109 ILE A C 1
ATOM 891 O O . ILE A 1 109 ? 8.585 -0.742 2.794 1.00 94.31 109 ILE A O 1
ATOM 895 N N . GLN A 1 110 ? 9.990 0.958 2.392 1.00 93.19 110 GLN A N 1
ATOM 896 C CA . GLN A 1 110 ? 11.083 0.087 1.937 1.00 93.19 110 GLN A CA 1
ATOM 897 C C . GLN A 1 110 ? 11.517 -0.914 3.013 1.00 93.19 110 GLN A C 1
ATOM 899 O O . GLN A 1 110 ? 11.795 -2.078 2.708 1.00 93.19 110 GLN A O 1
ATOM 904 N N . SER A 1 111 ? 11.562 -0.468 4.271 1.00 94.62 111 SER A N 1
ATOM 905 C CA . SER A 1 111 ? 11.933 -1.316 5.403 1.00 94.62 111 SER A CA 1
ATOM 906 C C . SER A 1 111 ? 10.906 -2.422 5.617 1.00 94.62 111 SER A C 1
ATOM 908 O O . SER A 1 111 ? 11.302 -3.581 5.696 1.00 94.62 111 SER A O 1
ATOM 910 N N . LEU A 1 112 ? 9.610 -2.092 5.616 1.00 95.25 112 LEU A N 1
ATOM 911 C CA . LEU A 1 112 ? 8.524 -3.065 5.744 1.00 95.25 112 LEU A CA 1
ATOM 912 C C . LEU A 1 112 ? 8.564 -4.092 4.612 1.00 95.25 112 LEU A C 1
ATOM 914 O O . LEU A 1 112 ? 8.540 -5.292 4.876 1.00 95.25 112 LEU A O 1
ATOM 918 N N . LEU A 1 113 ? 8.677 -3.640 3.359 1.00 92.44 113 LEU A N 1
ATOM 919 C CA . LEU A 1 113 ? 8.728 -4.536 2.200 1.00 92.44 113 LEU A CA 1
ATOM 920 C C . LEU A 1 113 ? 9.900 -5.522 2.306 1.00 92.44 113 LEU A C 1
ATOM 922 O O . LEU A 1 113 ? 9.735 -6.716 2.063 1.00 92.44 113 LEU A O 1
ATOM 926 N N . THR A 1 114 ? 11.068 -5.033 2.729 1.00 92.62 114 THR A N 1
ATOM 927 C CA . THR A 1 114 ? 12.270 -5.858 2.899 1.00 92.62 114 THR A CA 1
ATOM 928 C C . THR A 1 114 ? 12.141 -6.822 4.083 1.00 92.62 114 THR A C 1
ATOM 930 O O . THR A 1 114 ? 12.446 -8.003 3.947 1.00 92.62 114 THR A O 1
ATOM 933 N N . GLN A 1 115 ? 11.678 -6.344 5.242 1.00 94.25 115 GLN A N 1
ATOM 934 C CA . GLN A 1 115 ? 11.540 -7.149 6.461 1.00 94.25 115 GLN A CA 1
ATOM 935 C C . GLN A 1 115 ? 10.519 -8.278 6.294 1.00 94.25 115 GLN A C 1
ATOM 937 O O . GLN A 1 115 ? 10.759 -9.400 6.738 1.00 94.25 115 GLN A O 1
ATOM 942 N N . GLU A 1 116 ? 9.407 -8.001 5.613 1.00 94.50 116 GLU A N 1
ATOM 943 C CA . GLU A 1 116 ? 8.327 -8.965 5.395 1.00 94.50 116 GLU A CA 1
ATOM 944 C C . GLU A 1 116 ? 8.511 -9.831 4.144 1.00 94.50 116 GLU A C 1
ATOM 946 O O . GLU A 1 116 ? 7.644 -10.660 3.848 1.00 94.50 116 GLU A O 1
ATOM 951 N N . ASN A 1 117 ? 9.639 -9.667 3.438 1.00 91.69 117 ASN A N 1
ATOM 952 C CA . ASN A 1 117 ? 9.956 -10.326 2.169 1.00 91.69 117 ASN A CA 1
ATOM 953 C C . ASN A 1 117 ? 8.832 -10.172 1.134 1.00 91.69 117 ASN A C 1
ATOM 955 O O . ASN A 1 117 ? 8.465 -11.127 0.450 1.00 91.69 117 ASN A O 1
ATOM 959 N N . VAL A 1 118 ? 8.258 -8.973 1.045 1.00 88.69 118 VAL A N 1
ATOM 960 C CA . VAL A 1 118 ? 7.232 -8.645 0.056 1.00 88.69 118 VAL A CA 1
ATOM 961 C C . VAL A 1 118 ? 7.934 -8.268 -1.251 1.00 88.69 118 VAL A C 1
ATOM 963 O O . VAL A 1 118 ? 8.675 -7.285 -1.261 1.00 88.69 118 VAL A O 1
ATOM 966 N N . PRO A 1 119 ? 7.721 -8.999 -2.361 1.00 85.25 119 PRO A N 1
ATOM 967 C CA . PRO A 1 119 ? 8.325 -8.651 -3.641 1.00 85.25 119 PRO A CA 1
ATOM 968 C C . PRO A 1 119 ? 7.774 -7.323 -4.159 1.00 85.25 119 PRO A C 1
ATOM 970 O O . PRO A 1 119 ? 6.557 -7.106 -4.157 1.00 85.25 119 PRO A O 1
ATOM 973 N N . PHE A 1 120 ? 8.663 -6.451 -4.629 1.00 83.75 120 PHE A N 1
ATOM 974 C CA . PHE A 1 120 ? 8.301 -5.181 -5.246 1.00 83.75 120 PHE A CA 1
ATOM 975 C C . PHE A 1 120 ? 9.286 -4.802 -6.347 1.00 83.75 120 PHE A C 1
ATOM 977 O O . PHE A 1 120 ? 10.477 -5.098 -6.262 1.00 83.75 120 PHE A O 1
ATOM 984 N N . GLU A 1 121 ? 8.781 -4.096 -7.352 1.00 82.31 121 GLU A N 1
ATOM 985 C CA . GLU A 1 121 ? 9.596 -3.463 -8.384 1.00 82.31 121 GLU A CA 1
ATOM 986 C C . GLU A 1 121 ? 9.685 -1.963 -8.124 1.00 82.31 121 GLU A C 1
ATOM 988 O O . GLU A 1 121 ? 8.735 -1.341 -7.648 1.00 82.31 121 GLU A O 1
ATOM 993 N N . THR A 1 122 ? 10.837 -1.367 -8.421 1.00 81.81 122 THR A N 1
ATOM 994 C CA . THR A 1 122 ? 11.027 0.078 -8.266 1.00 81.81 122 THR A CA 1
ATOM 995 C C . THR A 1 122 ? 10.773 0.790 -9.585 1.00 81.81 122 THR A C 1
ATOM 997 O O . THR A 1 122 ? 11.371 0.439 -10.598 1.00 81.81 122 THR A O 1
ATOM 1000 N N . VAL A 1 123 ? 9.925 1.816 -9.557 1.00 80.56 123 VAL A N 1
ATOM 1001 C CA . VAL A 1 123 ? 9.567 2.632 -10.725 1.00 80.56 123 VAL A CA 1
ATOM 1002 C C . VAL A 1 123 ? 9.957 4.081 -10.455 1.00 80.56 123 VAL A C 1
ATOM 1004 O O . VAL A 1 123 ? 9.745 4.587 -9.356 1.00 80.56 123 VAL A O 1
ATOM 1007 N N . THR A 1 124 ? 10.546 4.764 -11.429 1.00 77.81 124 THR A N 1
ATOM 1008 C CA . THR A 1 124 ? 11.064 6.130 -11.292 1.00 77.81 124 THR A CA 1
ATOM 1009 C C . THR A 1 124 ? 10.140 7.168 -11.916 1.00 77.81 124 THR A C 1
ATOM 1011 O O . THR A 1 124 ? 9.233 6.856 -12.686 1.00 77.81 124 THR A O 1
ATOM 1014 N N . HIS A 1 125 ? 10.396 8.447 -11.619 1.00 65.44 125 HIS A N 1
ATOM 1015 C CA . HIS A 1 125 ? 9.643 9.539 -12.232 1.00 65.44 125 HIS A CA 1
ATOM 1016 C C . HIS A 1 125 ? 9.786 9.607 -13.763 1.00 65.44 125 HIS A C 1
ATOM 1018 O O . HIS A 1 125 ? 8.855 10.020 -14.451 1.00 65.44 125 HIS A O 1
ATOM 1024 N N . ALA A 1 126 ? 10.922 9.166 -14.310 1.00 63.81 126 ALA A N 1
ATOM 1025 C CA . ALA A 1 126 ? 11.123 9.112 -15.756 1.00 63.81 126 ALA A CA 1
ATOM 1026 C C . ALA A 1 126 ? 10.159 8.128 -16.441 1.00 63.81 126 ALA A C 1
ATOM 1028 O O . ALA A 1 126 ? 9.760 8.362 -17.579 1.00 63.81 126 ALA A O 1
ATOM 1029 N N . ASP A 1 127 ? 9.729 7.084 -15.730 1.00 60.69 127 ASP A N 1
ATOM 1030 C CA . ASP A 1 127 ? 8.920 6.003 -16.293 1.00 60.69 127 ASP A CA 1
ATOM 1031 C C . ASP A 1 127 ? 7.445 6.401 -16.512 1.00 60.69 127 ASP A C 1
ATOM 1033 O O . ASP A 1 127 ? 6.757 5.762 -17.305 1.00 60.69 127 ASP A O 1
ATOM 1037 N N . TYR A 1 128 ? 6.944 7.467 -15.862 1.00 58.38 128 TYR A N 1
ATOM 1038 C CA . TYR A 1 128 ? 5.539 7.898 -15.985 1.00 58.38 128 TYR A CA 1
ATOM 1039 C C . TYR A 1 128 ? 5.324 9.171 -16.818 1.00 58.38 128 TYR A C 1
ATOM 1041 O O . TYR A 1 128 ? 4.189 9.440 -17.225 1.00 58.38 128 TYR A O 1
ATOM 1049 N N . LEU A 1 129 ? 6.361 9.991 -17.043 1.00 52.78 129 LEU A N 1
ATOM 1050 C CA . LEU A 1 129 ? 6.213 11.332 -17.636 1.00 52.78 129 LEU A CA 1
ATOM 1051 C C . LEU A 1 129 ? 5.535 11.306 -19.015 1.00 52.78 129 LEU A C 1
ATOM 1053 O O . LEU A 1 129 ? 4.802 12.238 -19.342 1.00 52.78 129 LEU A O 1
ATOM 1057 N N . GLN A 1 130 ? 5.697 10.222 -19.777 1.00 48.78 130 GLN A N 1
ATOM 1058 C CA . GLN A 1 130 ? 5.047 10.057 -21.076 1.00 48.78 130 GLN A CA 1
ATOM 1059 C C . GLN A 1 130 ? 3.519 9.896 -20.959 1.00 48.78 130 GLN A C 1
ATOM 1061 O O . GLN A 1 130 ? 2.776 10.555 -21.680 1.00 48.78 130 GLN A O 1
ATOM 1066 N N . ALA A 1 131 ? 3.029 9.106 -19.997 1.00 48.53 131 ALA A N 1
ATOM 1067 C CA . ALA A 1 131 ? 1.595 8.845 -19.835 1.00 48.53 131 ALA A CA 1
ATOM 1068 C C . ALA A 1 131 ? 0.805 10.095 -19.408 1.00 48.53 131 ALA A C 1
ATOM 1070 O O . ALA A 1 131 ? -0.359 10.264 -19.765 1.00 48.53 131 ALA A O 1
ATOM 1071 N N . VAL A 1 132 ? 1.438 10.995 -18.646 1.00 52.38 132 VAL A N 1
ATOM 1072 C CA . VAL A 1 132 ? 0.823 12.265 -18.231 1.00 52.38 132 VAL A CA 1
ATOM 1073 C C . VAL A 1 132 ? 0.763 13.255 -19.396 1.00 52.38 132 VAL A C 1
ATOM 1075 O O . VAL A 1 132 ? -0.233 13.964 -19.535 1.00 52.38 132 VAL A O 1
ATOM 1078 N N . GLN A 1 133 ? 1.792 13.298 -20.247 1.00 48.19 133 GLN A N 1
ATOM 1079 C CA . GLN A 1 133 ? 1.830 14.184 -21.416 1.00 48.19 133 GLN A CA 1
ATOM 1080 C C . GLN A 1 133 ? 0.706 13.871 -22.415 1.00 48.19 133 GLN A C 1
ATOM 1082 O O . GLN A 1 133 ? 0.110 14.799 -22.963 1.00 48.19 133 GLN A O 1
ATOM 1087 N N . ASP A 1 134 ? 0.327 12.600 -22.551 1.00 45.78 134 ASP A N 1
ATOM 1088 C CA . ASP A 1 134 ? -0.755 12.165 -23.442 1.00 45.78 134 ASP A CA 1
ATOM 1089 C C . ASP A 1 134 ? -2.161 12.586 -22.951 1.00 45.78 134 ASP A C 1
ATOM 1091 O O . ASP A 1 134 ? -3.087 12.730 -23.752 1.00 45.78 134 ASP A O 1
ATOM 1095 N N . VAL A 1 135 ? -2.332 12.844 -21.645 1.00 44.81 135 VAL A N 1
ATOM 1096 C CA . VAL A 1 135 ? -3.603 13.285 -21.019 1.00 44.81 135 VAL A CA 1
ATOM 1097 C C . VAL A 1 135 ? -3.683 14.814 -20.859 1.00 44.81 135 VAL A C 1
ATOM 1099 O O . VAL A 1 135 ? -4.759 15.371 -20.632 1.00 44.81 135 VAL A O 1
ATOM 1102 N N . GLN A 1 136 ? -2.570 15.529 -21.047 1.00 41.38 136 GLN A N 1
ATOM 1103 C CA . GLN A 1 136 ? -2.474 16.989 -20.919 1.00 41.38 136 GLN A CA 1
ATOM 1104 C C . GLN A 1 136 ? -2.725 17.834 -22.200 1.00 41.38 136 GLN A C 1
ATOM 1106 O O . GLN A 1 136 ? -2.405 19.026 -22.152 1.00 41.38 136 GLN A O 1
ATOM 1111 N N . PRO A 1 137 ? -3.311 17.380 -23.337 1.00 42.62 137 PRO A N 1
ATOM 1112 C CA . PRO A 1 137 ? -3.277 18.187 -24.560 1.00 42.62 137 PRO A CA 1
ATOM 1113 C C . PRO A 1 137 ? -4.266 19.371 -24.609 1.00 42.62 137 PRO A C 1
ATOM 1115 O O . PRO A 1 137 ? -4.558 19.840 -25.700 1.00 42.62 137 PRO A O 1
ATOM 1118 N N . ASN A 1 138 ? -4.775 19.909 -23.490 1.00 38.94 138 ASN A N 1
ATOM 1119 C CA . ASN A 1 138 ? -5.717 21.044 -23.536 1.00 38.94 138 ASN A CA 1
ATOM 1120 C C . ASN A 1 138 ? -5.517 22.174 -22.514 1.00 38.94 138 ASN A C 1
ATOM 1122 O O . ASN A 1 138 ? -6.345 23.079 -22.473 1.00 38.94 138 ASN A O 1
ATOM 1126 N N . ASN A 1 139 ? -4.433 22.195 -21.732 1.00 41.31 139 ASN A N 1
ATOM 1127 C CA . ASN A 1 139 ? -4.227 23.255 -20.730 1.00 41.31 139 ASN A CA 1
ATOM 1128 C C . ASN A 1 139 ? -2.851 23.933 -20.781 1.00 41.31 139 ASN A C 1
ATOM 1130 O O . ASN A 1 139 ? -2.324 24.335 -19.746 1.00 41.31 139 ASN A O 1
ATOM 1134 N N . GLN A 1 140 ? -2.274 24.134 -21.970 1.00 37.69 140 GLN A N 1
ATOM 1135 C CA . GLN A 1 140 ? -1.112 25.018 -22.099 1.00 37.69 140 GLN A CA 1
ATOM 1136 C C . GLN A 1 140 ? -1.289 26.066 -23.196 1.00 37.69 140 GLN A C 1
ATOM 1138 O O . GLN A 1 140 ? -1.246 25.797 -24.394 1.00 37.69 140 GLN A O 1
ATOM 1143 N N . VAL A 1 141 ? -1.440 27.308 -22.729 1.00 39.19 141 VAL A N 1
ATOM 1144 C CA . VAL A 1 141 ? -0.985 28.504 -23.434 1.00 39.19 141 VAL A CA 1
ATOM 1145 C C . VAL A 1 141 ? 0.465 28.275 -23.865 1.00 39.19 141 VAL A C 1
ATOM 1147 O O . VAL A 1 141 ? 1.313 27.890 -23.062 1.00 39.19 141 VAL A O 1
ATOM 1150 N N . GLN A 1 142 ? 0.703 28.509 -25.151 1.00 37.44 142 GLN A N 1
ATOM 1151 C CA . GLN A 1 142 ? 1.962 28.341 -25.867 1.00 37.44 142 GLN A CA 1
ATOM 1152 C C . GLN A 1 142 ? 3.164 28.933 -25.119 1.00 37.44 142 GLN A C 1
ATOM 1154 O O . GLN A 1 142 ? 3.164 30.119 -24.783 1.00 37.44 142 GLN A O 1
ATOM 1159 N N . LYS A 1 143 ? 4.238 28.146 -24.992 1.00 30.80 143 LYS A N 1
ATOM 1160 C CA . LYS A 1 143 ? 5.607 28.664 -25.090 1.00 30.80 143 LYS A CA 1
ATOM 1161 C C . LYS A 1 143 ? 6.458 27.726 -25.941 1.00 30.80 143 LYS A C 1
ATOM 1163 O O . LYS A 1 143 ? 6.653 26.562 -25.613 1.00 30.80 143 LYS A O 1
ATOM 1168 N N . GLU A 1 144 ? 6.905 28.272 -27.063 1.00 34.53 144 GLU A N 1
ATOM 1169 C CA . GLU A 1 144 ? 7.782 27.664 -28.059 1.00 34.53 144 GLU A CA 1
ATOM 1170 C C . GLU A 1 144 ? 9.202 27.452 -27.504 1.00 34.53 144 GLU A C 1
ATOM 1172 O O . GLU A 1 144 ? 9.721 28.322 -26.802 1.00 34.53 144 GLU A O 1
ATOM 1177 N N . GLY A 1 145 ? 9.859 26.343 -27.876 1.00 32.22 145 GLY A N 1
ATOM 1178 C CA . GLY A 1 145 ? 11.315 26.205 -27.722 1.00 32.22 145 GLY A CA 1
ATOM 1179 C C . GLY A 1 145 ? 11.889 24.782 -27.613 1.00 32.22 145 GLY A C 1
ATOM 1180 O O . GLY A 1 145 ? 12.153 24.327 -26.514 1.00 32.22 145 GLY A O 1
ATOM 1181 N N . GLN A 1 146 ? 12.165 24.164 -28.773 1.00 35.59 146 GLN A N 1
ATOM 1182 C CA . GLN A 1 146 ? 13.311 23.279 -29.113 1.00 35.59 146 GLN A CA 1
ATOM 1183 C C . GLN A 1 146 ? 13.587 21.964 -28.338 1.00 35.59 146 GLN A C 1
ATOM 1185 O O . GLN A 1 146 ? 14.133 21.980 -27.244 1.00 35.59 146 GLN A O 1
ATOM 1190 N N . HIS A 1 147 ? 13.426 20.814 -29.014 1.00 34.25 147 HIS A N 1
ATOM 1191 C CA . HIS A 1 147 ? 14.515 20.020 -29.635 1.00 34.25 147 HIS A CA 1
ATOM 1192 C C . HIS A 1 147 ? 13.928 18.782 -30.351 1.00 34.25 147 HIS A C 1
ATOM 1194 O O . HIS A 1 147 ? 13.064 18.100 -29.811 1.00 34.25 147 HIS A O 1
ATOM 1200 N N . ALA A 1 148 ? 14.370 18.493 -31.580 1.00 39.31 148 ALA A N 1
ATOM 1201 C CA . ALA A 1 148 ? 13.917 17.331 -32.351 1.00 39.31 148 ALA A CA 1
ATOM 1202 C C . ALA A 1 148 ? 14.793 16.100 -32.054 1.00 39.31 148 ALA A C 1
ATOM 1204 O O . ALA A 1 148 ? 15.998 16.149 -32.297 1.00 39.31 148 ALA A O 1
ATOM 1205 N N . GLN A 1 149 ? 14.183 15.021 -31.554 1.00 32.88 149 GLN A N 1
ATOM 1206 C CA . GLN A 1 149 ? 14.812 13.705 -31.366 1.00 32.88 149 GLN A CA 1
ATOM 1207 C C . GLN A 1 149 ? 14.672 12.819 -32.615 1.00 32.88 149 GLN A C 1
ATOM 1209 O O . GLN A 1 149 ? 13.697 12.918 -33.370 1.00 32.88 149 GLN A O 1
ATOM 1214 N N . THR A 1 150 ? 15.684 11.983 -32.837 1.00 37.47 150 THR A N 1
ATOM 1215 C CA . THR A 1 150 ? 15.891 11.152 -34.034 1.00 37.47 150 THR A CA 1
ATOM 1216 C C . THR A 1 150 ? 15.024 9.887 -34.045 1.00 37.47 150 THR A C 1
ATOM 1218 O O . THR A 1 150 ? 14.516 9.452 -33.018 1.00 37.47 150 THR A O 1
ATOM 1221 N N . GLN A 1 151 ? 14.824 9.294 -35.228 1.00 36.22 151 GLN A N 1
ATOM 1222 C CA . GLN A 1 151 ? 13.927 8.146 -35.446 1.00 36.22 151 GLN A CA 1
ATOM 1223 C C . GLN A 1 151 ? 14.324 6.897 -34.624 1.00 36.22 151 GLN A C 1
ATOM 1225 O O . GLN A 1 151 ? 13.443 6.162 -34.202 1.00 36.22 151 GLN A O 1
ATOM 1230 N N . GLU A 1 152 ? 15.614 6.698 -34.321 1.00 31.31 152 GLU A N 1
ATOM 1231 C CA . GLU A 1 152 ? 16.098 5.611 -33.444 1.00 31.31 152 GLU A CA 1
ATOM 1232 C C . GLU A 1 152 ? 15.753 5.828 -31.958 1.00 31.31 152 GLU A C 1
ATOM 1234 O O . GLU A 1 152 ? 15.600 4.861 -31.216 1.00 31.31 152 GLU A O 1
ATOM 1239 N N . GLU A 1 153 ? 15.565 7.076 -31.516 1.00 34.44 153 GLU A N 1
ATOM 1240 C CA . GLU A 1 153 ? 15.137 7.397 -30.144 1.00 34.44 153 GLU A CA 1
ATOM 1241 C C . GLU A 1 153 ? 13.627 7.176 -29.942 1.00 34.44 153 GLU A C 1
ATOM 1243 O O . GLU A 1 153 ? 13.163 7.105 -28.807 1.00 34.44 153 GLU A O 1
ATOM 1248 N N . ARG A 1 154 ? 12.855 7.023 -31.030 1.00 36.53 154 ARG A N 1
ATOM 1249 C CA . ARG A 1 154 ? 11.407 6.752 -30.980 1.00 36.53 154 ARG A CA 1
ATOM 1250 C C . ARG A 1 154 ? 11.071 5.274 -30.785 1.00 36.53 154 ARG A C 1
ATOM 1252 O O . ARG A 1 154 ? 10.003 4.971 -30.264 1.00 36.53 154 ARG A O 1
ATOM 1259 N N . ASP A 1 155 ? 11.987 4.379 -31.150 1.00 33.31 155 ASP A N 1
ATOM 1260 C CA . ASP A 1 155 ? 11.724 2.935 -31.213 1.00 33.31 155 ASP A CA 1
ATOM 1261 C C . ASP A 1 155 ? 12.267 2.154 -29.993 1.00 33.31 155 ASP A C 1
ATOM 1263 O O . ASP A 1 155 ? 12.184 0.928 -29.947 1.00 33.31 155 ASP A O 1
ATOM 1267 N N . ALA A 1 156 ? 12.790 2.838 -28.966 1.00 29.22 156 ALA A N 1
ATOM 1268 C CA . ALA A 1 156 ? 13.362 2.218 -27.766 1.00 29.22 156 ALA A CA 1
ATOM 1269 C C . ALA A 1 156 ? 12.587 2.587 -26.484 1.00 29.22 156 ALA A C 1
ATOM 1271 O O . ALA A 1 156 ? 13.012 3.434 -25.703 1.00 29.22 156 ALA A O 1
ATOM 1272 N N . PHE A 1 157 ? 11.460 1.916 -26.231 1.00 34.88 157 PHE A N 1
ATOM 1273 C CA . PHE A 1 157 ? 10.733 2.007 -24.956 1.00 34.88 157 PHE A CA 1
ATOM 1274 C C . PHE A 1 157 ? 11.211 0.882 -24.022 1.00 34.88 157 PHE A C 1
ATOM 1276 O O . PHE A 1 157 ? 10.984 -0.291 -24.314 1.00 34.88 157 PHE A O 1
ATOM 1283 N N . SER A 1 158 ? 11.903 1.192 -22.916 1.00 33.03 158 SER A N 1
ATOM 1284 C CA . SER A 1 158 ? 12.444 0.158 -22.015 1.00 33.03 158 SER A CA 1
ATOM 1285 C C . SER A 1 158 ? 11.985 0.301 -20.562 1.00 33.03 158 SER A C 1
ATOM 1287 O O . SER A 1 158 ? 12.651 0.951 -19.759 1.00 33.03 158 SER A O 1
ATOM 1289 N N . LEU A 1 159 ? 10.933 -0.439 -20.200 1.00 36.22 159 LEU A N 1
ATOM 1290 C CA . LEU A 1 159 ? 10.884 -1.136 -18.913 1.00 36.22 159 LEU A CA 1
ATOM 1291 C C . LEU A 1 159 ? 11.729 -2.410 -19.070 1.00 36.22 159 LEU A C 1
ATOM 1293 O O . LEU A 1 159 ? 11.287 -3.363 -19.695 1.00 36.22 159 LEU A O 1
ATOM 1297 N N . GLY A 1 160 ? 12.959 -2.397 -18.545 1.00 43.12 160 GLY A N 1
ATOM 1298 C CA . GLY A 1 160 ? 13.800 -3.589 -18.358 1.00 43.12 160 GLY A CA 1
ATOM 1299 C C . GLY A 1 160 ? 14.354 -4.240 -19.635 1.00 43.12 160 GLY A C 1
ATOM 1300 O O . GLY A 1 160 ? 13.646 -4.862 -20.412 1.00 43.12 160 GLY A O 1
ATOM 1301 N N . ARG A 1 161 ? 15.677 -4.173 -19.827 1.00 54.16 161 ARG A N 1
ATOM 1302 C CA . ARG A 1 161 ? 16.434 -4.772 -20.948 1.00 54.16 161 ARG A CA 1
ATOM 1303 C C . ARG A 1 161 ? 16.456 -6.314 -20.946 1.00 54.16 161 ARG A C 1
ATOM 1305 O O . ARG A 1 161 ? 17.531 -6.903 -20.838 1.00 54.16 161 ARG A O 1
ATOM 1312 N N . ARG A 1 162 ? 15.306 -6.981 -21.031 1.00 55.94 162 ARG A N 1
ATOM 1313 C CA . ARG A 1 162 ? 15.216 -8.422 -21.297 1.00 55.94 162 ARG A CA 1
ATOM 1314 C C . ARG A 1 162 ? 14.041 -8.704 -22.223 1.00 55.94 162 ARG A C 1
ATOM 1316 O O . ARG A 1 162 ? 12.901 -8.373 -21.924 1.00 55.94 162 ARG A O 1
ATOM 1323 N N . SER A 1 163 ? 14.320 -9.345 -23.348 1.00 70.44 163 SER A N 1
ATOM 1324 C CA . SER A 1 163 ? 13.308 -10.003 -24.171 1.00 70.44 163 SER A CA 1
ATOM 1325 C C . SER A 1 163 ? 12.550 -11.050 -23.347 1.00 70.44 163 SER A C 1
ATOM 1327 O O . SER A 1 163 ? 13.104 -11.624 -22.407 1.00 70.44 163 SER A O 1
ATOM 1329 N N . ALA A 1 164 ? 11.320 -11.392 -23.742 1.00 66.12 164 ALA A N 1
ATOM 1330 C CA . ALA A 1 164 ? 10.569 -12.491 -23.122 1.00 66.12 164 ALA A CA 1
ATOM 1331 C C . ALA A 1 164 ? 11.399 -13.789 -22.999 1.00 66.12 164 ALA A C 1
ATOM 1333 O O . ALA A 1 164 ? 11.298 -14.515 -22.012 1.00 66.12 164 ALA A O 1
ATOM 1334 N N . GLN A 1 165 ? 12.284 -14.059 -23.967 1.00 70.88 165 GLN A N 1
ATOM 1335 C CA . GLN A 1 165 ? 13.189 -15.212 -23.937 1.00 70.88 165 GLN A CA 1
ATOM 1336 C C . GLN A 1 165 ? 14.227 -15.128 -22.811 1.00 70.88 165 GLN A C 1
ATOM 1338 O O . GLN A 1 165 ? 14.537 -16.139 -22.186 1.00 70.88 165 GLN A O 1
ATOM 1343 N N . GLU A 1 166 ? 14.766 -13.944 -22.533 1.00 72.81 166 GLU A N 1
ATOM 1344 C CA . GLU A 1 166 ? 15.719 -13.723 -21.441 1.00 72.81 166 GLU A CA 1
ATOM 1345 C C . GLU A 1 166 ? 15.039 -13.778 -20.069 1.00 72.81 166 GLU A C 1
ATOM 1347 O O . GLU A 1 166 ? 15.628 -14.302 -19.124 1.00 72.81 166 GLU A O 1
ATOM 1352 N N . ILE A 1 167 ? 13.791 -13.310 -19.973 1.00 70.81 167 ILE A N 1
ATOM 1353 C CA . ILE A 1 167 ? 12.966 -13.411 -18.762 1.00 70.81 167 ILE A CA 1
ATOM 1354 C C . ILE A 1 167 ? 12.686 -14.887 -18.435 1.00 70.81 167 ILE A C 1
ATOM 1356 O O . ILE A 1 167 ? 12.965 -15.345 -17.326 1.00 70.81 167 ILE A O 1
ATOM 1360 N N . MET A 1 168 ? 12.249 -15.670 -19.427 1.00 74.44 168 MET A N 1
ATOM 1361 C CA . MET A 1 168 ? 11.999 -17.108 -19.261 1.00 74.44 168 MET A CA 1
ATOM 1362 C C . MET A 1 168 ? 13.275 -17.905 -18.951 1.00 74.44 168 MET A C 1
ATOM 1364 O O . MET A 1 168 ? 13.258 -18.805 -18.113 1.00 74.44 168 MET A O 1
ATOM 1368 N N . ARG A 1 169 ? 14.415 -17.558 -19.569 1.00 78.56 169 ARG A N 1
ATOM 1369 C CA . ARG A 1 169 ? 15.723 -18.169 -19.246 1.00 78.56 169 ARG A CA 1
ATOM 1370 C C . ARG A 1 169 ? 16.179 -17.884 -17.817 1.00 78.56 169 ARG A C 1
ATOM 1372 O O . ARG A 1 169 ? 16.921 -18.686 -17.261 1.00 78.56 169 ARG A O 1
ATOM 1379 N N . ALA A 1 170 ? 15.741 -16.773 -17.227 1.00 71.31 170 ALA A N 1
ATOM 1380 C CA . ALA A 1 170 ? 16.004 -16.433 -15.833 1.00 71.31 170 ALA A CA 1
ATOM 1381 C C . ALA A 1 170 ? 15.065 -17.149 -14.839 1.00 71.31 170 ALA A C 1
ATOM 1383 O O . ALA A 1 170 ? 15.083 -16.826 -13.655 1.00 71.31 170 ALA A O 1
ATOM 1384 N N . GLY A 1 171 ? 14.248 -18.104 -15.304 1.00 76.69 171 GLY A N 1
ATOM 1385 C CA . GLY A 1 171 ? 13.379 -18.930 -14.461 1.00 76.69 171 GLY A CA 1
ATOM 1386 C C . GLY A 1 171 ? 11.987 -18.349 -14.207 1.00 76.69 171 GLY A C 1
ATOM 1387 O O . GLY A 1 171 ? 11.166 -19.006 -13.569 1.00 76.69 171 GLY A O 1
ATOM 1388 N N . TYR A 1 172 ? 11.684 -17.159 -14.729 1.00 80.62 172 TYR A N 1
ATOM 1389 C CA . TYR A 1 172 ? 10.357 -16.557 -14.616 1.00 80.62 172 TYR A CA 1
ATOM 1390 C C . TYR A 1 172 ? 9.374 -17.252 -15.568 1.00 80.62 172 TYR A C 1
ATOM 1392 O O . TYR A 1 172 ? 9.709 -17.569 -16.709 1.00 80.62 172 TYR A O 1
ATOM 1400 N N . GLN A 1 173 ? 8.148 -17.477 -15.106 1.00 78.31 173 GLN A N 1
ATOM 1401 C CA . GLN A 1 173 ? 7.085 -18.137 -15.864 1.00 78.31 173 GLN A CA 1
ATOM 1402 C C . GLN A 1 173 ? 6.027 -17.125 -16.308 1.00 78.31 173 GLN A C 1
ATOM 1404 O O . GLN A 1 173 ? 5.775 -16.177 -15.564 1.00 78.31 173 GLN A O 1
ATOM 1409 N N . PRO A 1 174 ? 5.384 -17.299 -17.479 1.00 80.19 174 PRO A N 1
ATOM 1410 C CA . PRO A 1 174 ? 4.261 -16.459 -17.880 1.00 80.19 174 PRO A CA 1
ATOM 1411 C C . PRO A 1 174 ? 3.181 -16.449 -16.796 1.00 80.19 174 PRO A C 1
ATOM 1413 O O . PRO A 1 174 ? 2.708 -17.498 -16.363 1.00 80.19 174 PRO A O 1
ATOM 1416 N N . PHE A 1 175 ? 2.815 -15.254 -16.355 1.00 73.44 175 PHE A N 1
ATOM 1417 C CA . PHE A 1 175 ? 1.833 -15.017 -15.303 1.00 73.44 175 PHE A CA 1
ATOM 1418 C C . PHE A 1 175 ? 0.574 -14.358 -15.858 1.00 73.44 175 PHE A C 1
ATOM 1420 O O . PHE A 1 175 ? -0.543 -14.730 -15.508 1.00 73.44 175 PHE A O 1
ATOM 1427 N N . TYR A 1 176 ? 0.754 -13.400 -16.763 1.00 69.25 176 TYR A N 1
ATOM 1428 C CA . TYR A 1 176 ? -0.335 -12.741 -17.460 1.00 69.25 176 TYR A CA 1
ATOM 1429 C C . TYR A 1 176 ? 0.081 -12.447 -18.894 1.00 69.25 176 TYR A C 1
ATOM 1431 O O . TYR A 1 176 ? 1.173 -11.939 -19.137 1.00 69.25 176 TYR A O 1
ATOM 1439 N N . ASP A 1 177 ? -0.805 -12.754 -19.833 1.00 69.44 177 ASP A N 1
ATOM 1440 C CA . ASP A 1 177 ? -0.571 -12.544 -21.254 1.00 69.44 177 ASP A CA 1
ATOM 1441 C C . ASP A 1 177 ? -1.848 -12.005 -21.902 1.00 69.44 177 ASP A C 1
ATOM 1443 O O . ASP A 1 177 ? -2.865 -12.706 -21.984 1.00 69.44 177 ASP A O 1
ATOM 1447 N N . LYS A 1 178 ? -1.834 -10.725 -22.296 1.00 55.62 178 LYS A N 1
ATOM 1448 C CA . LYS A 1 178 ? -2.956 -10.125 -23.026 1.00 55.62 178 LYS A CA 1
ATOM 1449 C C . LYS A 1 178 ? -2.521 -8.920 -23.848 1.00 55.62 178 LYS A C 1
ATOM 1451 O O . LYS A 1 178 ? -2.120 -7.888 -23.307 1.00 55.62 178 LYS A O 1
ATOM 1456 N N . GLY A 1 179 ? -2.751 -9.009 -25.155 1.00 68.31 179 GLY A N 1
ATOM 1457 C CA . GLY A 1 179 ? -2.416 -7.938 -26.089 1.00 68.31 179 GLY A CA 1
ATOM 1458 C C . GLY A 1 179 ? -0.909 -7.716 -26.113 1.00 68.31 179 GLY A C 1
ATOM 1459 O O . GLY A 1 179 ? -0.161 -8.659 -26.328 1.00 68.31 179 GLY A O 1
ATOM 1460 N N . ASN A 1 180 ? -0.488 -6.481 -25.858 1.00 60.25 180 ASN A N 1
ATOM 1461 C CA . ASN A 1 180 ? 0.914 -6.083 -25.925 1.00 60.25 180 ASN A CA 1
ATOM 1462 C C . ASN A 1 180 ? 1.646 -6.195 -24.581 1.00 60.25 180 ASN A C 1
ATOM 1464 O O . ASN A 1 180 ? 2.822 -5.862 -24.532 1.00 60.25 180 ASN A O 1
ATOM 1468 N N . LEU A 1 181 ? 0.981 -6.615 -23.495 1.00 59.88 181 LEU A N 1
ATOM 1469 C CA . LEU A 1 181 ? 1.578 -6.724 -22.161 1.00 59.88 181 LEU A CA 1
ATOM 1470 C C . LEU A 1 181 ? 1.708 -8.190 -21.740 1.00 59.88 181 LEU A C 1
ATOM 1472 O O . LEU A 1 181 ? 0.707 -8.890 -21.563 1.00 59.88 181 LEU A O 1
ATOM 1476 N N . HIS A 1 182 ? 2.948 -8.597 -21.488 1.00 65.50 182 HIS A N 1
ATOM 1477 C CA . HIS A 1 182 ? 3.300 -9.890 -20.922 1.00 65.50 182 HIS A CA 1
ATOM 1478 C C . HIS A 1 182 ? 3.936 -9.678 -19.547 1.00 65.50 182 HIS A C 1
ATOM 1480 O O . HIS A 1 182 ? 4.908 -8.935 -19.401 1.00 65.50 182 HIS A O 1
ATOM 1486 N N . ILE A 1 183 ? 3.388 -10.336 -18.533 1.00 70.81 183 ILE A N 1
ATOM 1487 C CA . ILE A 1 183 ? 3.899 -10.333 -17.164 1.00 70.81 183 ILE A CA 1
ATOM 1488 C C . ILE A 1 183 ? 4.378 -11.742 -16.862 1.00 70.81 183 ILE A C 1
ATOM 1490 O O . ILE A 1 183 ? 3.662 -12.714 -17.107 1.00 70.81 183 ILE A O 1
ATOM 1494 N N . PHE A 1 184 ? 5.573 -11.850 -16.302 1.00 73.94 184 PHE A N 1
ATOM 1495 C CA . PHE A 1 184 ? 6.170 -13.101 -15.871 1.00 73.94 184 PHE A CA 1
ATOM 1496 C C . PHE A 1 184 ? 6.403 -13.055 -14.365 1.00 73.94 184 PHE A C 1
ATOM 1498 O O . PHE A 1 184 ? 6.821 -12.024 -13.849 1.00 73.94 184 PHE A O 1
ATOM 1505 N N . GLN A 1 185 ? 6.171 -14.161 -13.666 1.00 70.06 185 GLN A N 1
ATOM 1506 C CA . GLN A 1 185 ? 6.399 -14.293 -12.230 1.00 70.06 185 GLN A CA 1
ATOM 1507 C C . GLN A 1 185 ? 7.496 -15.323 -11.965 1.00 70.06 185 GLN A C 1
ATOM 1509 O O . GLN A 1 185 ? 7.519 -16.399 -12.565 1.00 70.06 185 GLN A O 1
ATOM 1514 N N . ASN A 1 186 ? 8.410 -15.011 -11.054 1.00 74.19 186 ASN A N 1
ATOM 1515 C CA . ASN A 1 186 ? 9.361 -15.973 -10.529 1.00 74.19 186 ASN A CA 1
ATOM 1516 C C . ASN A 1 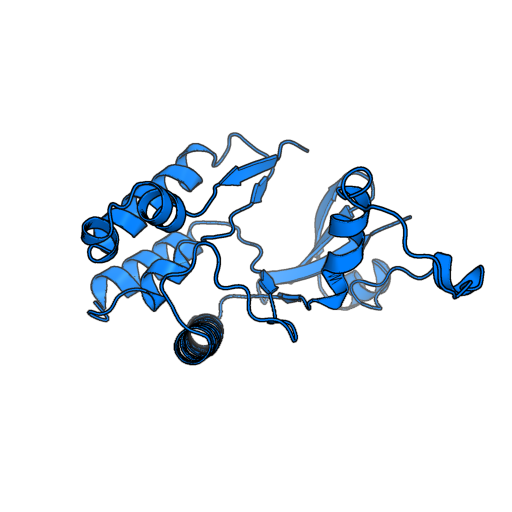186 ? 8.639 -16.888 -9.521 1.00 74.19 186 ASN A C 1
ATOM 1518 O O . ASN A 1 186 ? 8.145 -16.386 -8.511 1.00 74.19 186 ASN A O 1
ATOM 1522 N N . PRO A 1 187 ? 8.577 -18.210 -9.753 1.00 63.03 187 PRO A N 1
ATOM 1523 C CA . PRO A 1 187 ? 7.842 -19.125 -8.881 1.00 63.03 187 PRO A CA 1
ATOM 1524 C C . PRO A 1 187 ? 8.502 -19.332 -7.508 1.00 63.03 187 PRO A C 1
ATOM 1526 O O . PRO A 1 187 ? 7.840 -19.794 -6.585 1.00 63.03 187 PRO A O 1
ATOM 1529 N N . GLU A 1 188 ? 9.789 -19.007 -7.363 1.00 58.16 188 GLU A N 1
ATOM 1530 C CA . GLU A 1 188 ? 10.541 -19.165 -6.114 1.00 58.16 188 GLU A CA 1
ATOM 1531 C C . GLU A 1 188 ? 10.462 -17.915 -5.233 1.00 58.16 188 GLU A C 1
ATOM 1533 O O . GLU A 1 188 ? 10.369 -18.024 -4.013 1.00 58.16 188 GLU A O 1
ATOM 1538 N N . THR A 1 189 ? 10.497 -16.725 -5.841 1.00 57.31 189 THR A N 1
ATOM 1539 C CA . THR A 1 189 ? 10.553 -15.447 -5.107 1.00 57.31 189 THR A CA 1
ATOM 1540 C C . THR A 1 189 ? 9.256 -14.649 -5.158 1.00 57.31 189 THR A C 1
ATOM 1542 O O . THR A 1 189 ? 9.099 -13.701 -4.398 1.00 57.31 189 THR A O 1
ATOM 1545 N N . GLY A 1 190 ? 8.341 -14.978 -6.072 1.00 54.53 190 GLY A N 1
ATOM 1546 C CA . GLY A 1 190 ? 7.130 -14.203 -6.338 1.00 54.53 190 GLY A CA 1
ATOM 1547 C C . GLY A 1 190 ? 7.366 -12.880 -7.079 1.00 54.53 190 GLY A C 1
ATOM 1548 O O . GLY A 1 190 ? 6.396 -12.184 -7.360 1.00 54.53 190 GLY A O 1
ATOM 1549 N N . GLY A 1 191 ? 8.616 -12.525 -7.407 1.00 53.00 191 GLY A N 1
ATOM 1550 C CA . GLY A 1 191 ? 8.951 -11.292 -8.130 1.00 53.00 191 GLY A CA 1
ATOM 1551 C C . GLY A 1 191 ? 8.456 -11.299 -9.579 1.00 53.00 191 GLY A C 1
ATOM 1552 O O . GLY A 1 191 ? 8.339 -12.363 -10.188 1.00 53.00 191 GLY A O 1
ATOM 1553 N N . PHE A 1 192 ? 8.203 -10.121 -10.152 1.00 62.75 192 PHE A N 1
ATOM 1554 C CA . PHE A 1 192 ? 7.617 -9.986 -11.488 1.00 62.75 192 PHE A CA 1
ATOM 1555 C C . PHE A 1 192 ? 8.574 -9.331 -12.485 1.00 62.75 192 PHE A C 1
ATOM 1557 O O . PHE A 1 192 ? 9.351 -8.458 -12.128 1.00 62.75 192 PHE A O 1
ATOM 1564 N N . GLN A 1 193 ? 8.498 -9.724 -13.754 1.00 60.56 193 GLN A N 1
ATOM 1565 C CA . GLN A 1 193 ? 9.122 -9.001 -14.864 1.00 60.56 193 GLN A CA 1
ATOM 1566 C C . GLN A 1 193 ? 8.113 -8.755 -15.979 1.00 60.56 193 GLN A C 1
ATOM 1568 O O . GLN A 1 193 ? 7.189 -9.543 -16.184 1.00 60.56 193 GLN A O 1
ATOM 1573 N N . PHE A 1 194 ? 8.310 -7.658 -16.706 1.00 69.12 194 PHE A N 1
ATOM 1574 C CA . PHE A 1 194 ? 7.396 -7.190 -17.742 1.00 69.12 194 PHE A CA 1
ATOM 1575 C C . PHE A 1 194 ? 8.081 -7.214 -19.098 1.00 69.12 194 PHE A C 1
ATOM 1577 O O . PHE A 1 194 ? 9.253 -6.866 -19.219 1.00 69.12 194 PHE A O 1
ATOM 1584 N N . TYR A 1 195 ? 7.321 -7.581 -20.118 1.00 66.19 195 TYR A N 1
ATOM 1585 C CA . TYR A 1 195 ? 7.702 -7.421 -21.509 1.00 66.19 195 TYR A CA 1
ATOM 1586 C C . TYR A 1 195 ? 6.520 -6.821 -22.258 1.00 66.19 195 TYR A C 1
ATOM 1588 O O . TYR A 1 195 ? 5.422 -7.381 -22.238 1.00 66.19 195 TYR A O 1
ATOM 1596 N N . ALA A 1 196 ? 6.747 -5.672 -22.892 1.00 53.97 196 ALA A N 1
ATOM 1597 C CA . ALA A 1 196 ? 5.770 -5.042 -23.762 1.00 53.97 196 ALA A CA 1
ATOM 1598 C C . ALA A 1 196 ? 6.229 -5.139 -25.220 1.00 53.97 196 ALA A C 1
ATOM 1600 O O . ALA A 1 196 ? 7.388 -4.849 -25.519 1.00 53.97 196 ALA A O 1
ATOM 1601 N N . VAL A 1 197 ? 5.334 -5.558 -26.114 1.00 54.88 197 VAL A N 1
ATOM 1602 C CA . VAL A 1 197 ? 5.585 -5.605 -27.566 1.00 54.88 197 VAL A CA 1
ATOM 1603 C C . VAL A 1 197 ? 4.956 -4.366 -28.198 1.00 54.88 197 VAL A C 1
ATOM 1605 O O . VAL A 1 197 ? 3.793 -4.075 -27.915 1.00 54.88 197 VAL A O 1
ATOM 1608 N N . SER A 1 198 ? 5.712 -3.613 -29.001 1.00 51.94 198 SER A N 1
ATOM 1609 C CA . SER A 1 198 ? 5.174 -2.494 -29.786 1.00 51.94 198 SER A CA 1
ATOM 1610 C C . SER A 1 198 ? 4.347 -2.965 -30.978 1.00 51.94 198 SER A C 1
ATOM 1612 O O . SER A 1 198 ? 4.669 -4.025 -31.562 1.00 51.94 198 SER A O 1
#

Sequence (198 aa):
MNVEYVPEYAKELVWEGNLSELQDQRSLFEIQSSRIDRLLGKVDVVVTDSPVLLNAIYDPQHDQKLYAEVIKKHREHNTLNLFVQRGSEFQQAGRIHDLSQSQEIDRGIQSLLTQENVPFETVTHADYLQAVQDVQPNNQVQKEGQHAQTQEERDAFSLGRRSAQEIMRAGYQPFYDKGNLHIFQNPETGGFQFYAVS

pLDDT: mean 76.02, std 19.97, range [29.22, 97.25]